Protein AF-A0A061QVC7-F1 (afdb_monomer)

Radius of gyration: 27.24 Å; Cα contacts (8 Å, |Δi|>4): 608; chains: 1; bounding box: 78×68×84 Å

Mean predicted aligned error: 11.84 Å

Sequence (326 aa):
MSQSLSPGDLFHTSFGKRGFIRRSALNLLCLPRRSLQSSCGRKPKPPVILLRCAHISQISQSSSLEVLQIDGGRPLRGELQISGSKNAALALMAASILAQGPVMLTRVPSLADISSMCAVLRSVGASAELSGTDLCVDASQLSSVQPAAIAVRALRAGFLVLGPLLARAGEAEVALPGGCDIGSRPIDLHIEGLRAMGAEVAVLSDRVRASGRLTGTAVELAFPSVGATECLMMTACLADGETTIRNAAREPEVVALAGLLARMGGKISGAGTGTITVRGVAELSGAIYEVPPDRIEAGTFAIAAACVPGSELLLAPVDPDHMRPA

Foldseek 3Di:
DDDDDDDDDDDDDDDDDDDDDDDDDDDDDDDDDDDDDDDDDDDDDDDDDDDDDDDPDDDDDDDPPDDDDDDDQDFAEDEDEFAFAQLLLLLLLLLLLQAQFKAKEARADDDPLNVLSCQQLVQQPWHWDDDPRIIIIHNNDGPDLEGDQVSQQVHVSSCLNQQSSCLRVQKHKYWHHHDDPVDDDDCVLLQVLLVQQVWDWDDDPTIIIIGHAGAADEREGPAADASSLSSNQSNQQAHAFKHKYANHHLAVSQVQSVVSQVQQVWDWDQRNHRMIMTTYDNGGHYGYGYRHGHLVSVVVVVVVNVVHPPHDYHYPDDDVVNNDDD

InterPro domains:
  IPR001986 Enolpyruvate transferase domain [PF00275] (71-324)
  IPR005750 UDP-N-acetylglucosamine 1-carboxyvinyltransferase [PTHR43783] (61-324)
  IPR013792 RNA 3'-terminal phosphate cyclase/enolpyruvate transferase, alpha/beta [SSF55205] (66-325)
  IPR036968 Enolpyruvate transferase domain superfamily [G3DSA:3.65.10.10] (85-290)

Structure (mmCIF, N/CA/C/O backbone):
data_AF-A0A061QVC7-F1
#
_entry.id   AF-A0A061QVC7-F1
#
loop_
_atom_site.group_PDB
_atom_site.id
_atom_site.type_symbol
_atom_site.label_atom_id
_atom_site.label_alt_id
_atom_site.label_comp_id
_atom_site.label_asym_id
_atom_site.label_entity_id
_atom_site.label_seq_id
_atom_site.pdbx_PDB_ins_code
_atom_site.Cartn_x
_atom_site.Cartn_y
_atom_site.Cartn_z
_atom_site.occupancy
_atom_site.B_iso_or_equiv
_atom_site.auth_seq_id
_atom_site.auth_comp_id
_atom_site.auth_asym_id
_atom_site.auth_atom_id
_atom_site.pdbx_PDB_model_num
ATOM 1 N N . MET A 1 1 ? -53.763 33.033 -21.064 1.00 32.69 1 MET A N 1
ATOM 2 C CA . MET A 1 1 ? -53.318 34.388 -21.461 1.00 32.69 1 MET A CA 1
ATOM 3 C C . MET A 1 1 ? -52.576 34.946 -20.261 1.00 32.69 1 MET A C 1
ATOM 5 O O . MET A 1 1 ? -53.166 34.921 -19.198 1.00 32.69 1 MET A O 1
ATOM 9 N N . SER A 1 2 ? -51.321 35.367 -20.247 1.00 28.19 2 SER A N 1
ATOM 10 C CA . SER A 1 2 ? -50.248 35.607 -21.225 1.00 28.19 2 SER A CA 1
ATOM 11 C C . SER A 1 2 ? -49.082 36.086 -20.337 1.00 28.19 2 SER A C 1
ATOM 13 O O . SER A 1 2 ? -49.310 36.887 -19.440 1.00 28.19 2 SER A O 1
ATOM 15 N N . GLN A 1 3 ? -47.949 35.387 -20.336 1.00 26.58 3 GLN A N 1
ATOM 16 C CA . GLN A 1 3 ? -46.658 35.865 -20.858 1.00 26.58 3 GLN A CA 1
ATOM 17 C C . GLN A 1 3 ? -46.079 37.176 -20.281 1.00 26.58 3 GLN A C 1
ATOM 19 O O . GLN A 1 3 ? -46.707 38.226 -20.307 1.00 26.58 3 GLN A O 1
ATOM 24 N N . SER A 1 4 ? -44.791 37.047 -19.930 1.00 26.44 4 SER A N 1
ATOM 25 C CA . SER A 1 4 ? -43.669 37.971 -20.167 1.00 26.44 4 SER A CA 1
ATOM 26 C C . SER A 1 4 ? -43.632 39.329 -19.470 1.00 26.44 4 SER A C 1
ATOM 28 O O . SER A 1 4 ? -44.411 40.220 -19.785 1.00 26.44 4 SER A O 1
ATOM 30 N N . LEU A 1 5 ? -42.565 39.532 -18.691 1.00 26.56 5 LEU A N 1
ATOM 31 C CA . LEU A 1 5 ? -41.946 40.840 -18.487 1.00 26.56 5 LEU A CA 1
ATOM 32 C C . LEU A 1 5 ? -40.413 40.708 -18.576 1.00 26.56 5 LEU A C 1
ATOM 34 O O . LEU A 1 5 ? -39.777 40.056 -17.753 1.00 26.56 5 LEU A O 1
ATOM 38 N N . SER A 1 6 ? -39.845 41.329 -19.606 1.00 26.69 6 SER A N 1
ATOM 39 C CA . SER A 1 6 ? -38.615 42.138 -19.542 1.00 26.69 6 SER A CA 1
ATOM 40 C C . SER A 1 6 ? -39.070 43.605 -19.761 1.00 26.69 6 SER A C 1
ATOM 42 O O . SER A 1 6 ? -40.222 43.758 -20.191 1.00 26.69 6 SER A O 1
ATOM 44 N N . PRO A 1 7 ? -38.302 44.690 -19.487 1.00 34.09 7 PRO A N 1
ATOM 45 C CA . PRO A 1 7 ? -36.865 44.881 -19.752 1.00 34.09 7 PRO A CA 1
ATOM 46 C C . PRO A 1 7 ? -36.113 45.716 -18.672 1.00 34.09 7 PRO A C 1
ATOM 48 O O . PRO A 1 7 ? -36.631 45.923 -17.580 1.00 34.09 7 PRO A O 1
ATOM 51 N N . GLY A 1 8 ? -34.871 46.135 -18.981 1.00 25.61 8 GLY A N 1
ATOM 52 C CA . GLY A 1 8 ? -33.954 46.965 -18.169 1.00 25.61 8 GLY A CA 1
ATOM 53 C C . GLY A 1 8 ? -34.558 48.257 -17.591 1.00 25.61 8 GLY A C 1
ATOM 54 O O . GLY A 1 8 ? -35.662 48.653 -17.938 1.00 25.61 8 GLY A O 1
ATOM 55 N N . ASP A 1 9 ? -33.890 48.978 -16.692 1.00 23.62 9 ASP A N 1
ATOM 56 C CA . ASP A 1 9 ? -32.567 49.557 -16.918 1.00 23.62 9 ASP A CA 1
ATOM 57 C C . ASP A 1 9 ? -32.034 50.253 -15.632 1.00 23.62 9 ASP A C 1
ATOM 59 O O . ASP A 1 9 ? -32.819 50.720 -14.810 1.00 23.62 9 ASP A O 1
ATOM 63 N N . LEU A 1 10 ? -30.703 50.414 -15.558 1.00 24.97 10 LEU A N 1
ATOM 64 C CA . LEU A 1 10 ? -29.959 51.563 -14.991 1.00 24.97 10 LEU A CA 1
ATOM 65 C C . LEU A 1 10 ? -29.519 51.671 -13.491 1.00 24.97 10 LEU A C 1
ATOM 67 O O . LEU A 1 10 ? -30.302 51.776 -12.555 1.00 24.97 10 LEU A O 1
ATOM 71 N N . PHE A 1 11 ? -28.187 51.858 -13.382 1.00 23.78 11 PHE A N 1
ATOM 72 C CA . PHE A 1 11 ? -27.340 52.609 -12.422 1.00 23.78 11 PHE A CA 1
ATOM 73 C C . PHE A 1 11 ? -26.706 51.972 -11.155 1.00 23.78 11 PHE A C 1
ATOM 75 O O . PHE A 1 11 ? -27.303 51.851 -10.096 1.00 23.78 11 PHE A O 1
ATOM 82 N N . HIS A 1 12 ? -25.388 51.727 -11.295 1.00 25.70 12 HIS A N 1
ATOM 83 C CA . HIS A 1 12 ? -24.247 52.104 -10.431 1.00 25.70 12 HIS A CA 1
ATOM 84 C C . HIS A 1 12 ? -24.331 51.977 -8.891 1.00 25.70 12 HIS A C 1
ATOM 86 O O . HIS A 1 12 ? -25.015 52.743 -8.227 1.00 25.70 12 HIS A O 1
ATOM 92 N N . THR A 1 13 ? -23.396 51.212 -8.302 1.00 25.59 13 THR A N 1
ATOM 93 C CA . THR A 1 13 ? -22.305 51.760 -7.454 1.00 25.59 13 THR A CA 1
ATOM 94 C C . THR A 1 13 ? -21.202 50.727 -7.144 1.00 25.59 13 THR A C 1
ATOM 96 O O . THR A 1 13 ? -21.401 49.520 -7.167 1.00 25.59 13 THR A O 1
ATOM 99 N N . SER A 1 14 ? -20.002 51.276 -6.944 1.00 26.72 14 SER A N 1
ATOM 100 C CA . SER A 1 14 ? -18.653 50.714 -6.743 1.00 26.72 14 SER A CA 1
ATOM 101 C C . SER A 1 14 ? -18.482 49.659 -5.633 1.00 26.72 14 SER A C 1
ATOM 103 O O . SER A 1 14 ? -19.049 49.842 -4.568 1.00 26.72 14 SER A O 1
ATOM 105 N N . PHE A 1 15 ? -17.589 48.666 -5.827 1.00 28.11 15 PHE A N 1
ATOM 106 C CA . PHE A 1 15 ? -16.375 48.424 -5.002 1.00 28.11 15 PHE A CA 1
ATOM 107 C C . PHE A 1 15 ? -15.548 47.204 -5.495 1.00 28.11 15 PHE A C 1
ATOM 109 O O . PHE A 1 15 ? -16.088 46.131 -5.735 1.00 28.11 15 PHE A O 1
ATOM 116 N N . GLY A 1 16 ? -14.213 47.349 -5.548 1.00 26.38 16 GLY A N 1
ATOM 117 C CA . GLY A 1 16 ? -13.274 46.265 -5.191 1.00 26.38 16 GLY A CA 1
ATOM 118 C C . GLY A 1 16 ? -12.611 45.429 -6.304 1.00 26.38 16 GLY A C 1
ATOM 119 O O . GLY A 1 16 ? -13.106 44.381 -6.696 1.00 26.38 16 GLY A O 1
ATOM 120 N N . LYS A 1 17 ? -11.416 45.866 -6.728 1.00 29.94 17 LYS A N 1
ATOM 121 C CA . LYS A 1 17 ? -10.340 45.163 -7.471 1.00 29.94 17 LYS A CA 1
ATOM 122 C C . LYS A 1 17 ? -10.457 43.622 -7.607 1.00 29.94 17 LYS A C 1
ATOM 124 O O . LYS A 1 17 ? -10.246 42.894 -6.641 1.00 29.94 17 LYS A O 1
ATOM 129 N N . ARG A 1 18 ? -10.587 43.127 -8.849 1.00 29.56 18 ARG A N 1
ATOM 130 C CA . ARG A 1 18 ? -10.161 41.775 -9.273 1.00 29.56 18 ARG A CA 1
ATOM 131 C C . ARG A 1 18 ? -9.080 41.892 -10.348 1.00 29.56 18 ARG A C 1
ATOM 133 O O . ARG A 1 18 ? -9.303 42.509 -11.386 1.00 29.56 18 ARG A O 1
ATOM 140 N N . GLY A 1 19 ? -7.914 41.300 -10.091 1.00 25.67 19 GLY A N 1
ATOM 141 C CA . GLY A 1 19 ? -6.868 41.104 -11.092 1.00 25.67 19 GLY A CA 1
ATOM 142 C C . GLY A 1 19 ? -7.316 40.069 -12.124 1.00 25.67 19 GLY A C 1
ATOM 143 O O . GLY A 1 19 ? -7.628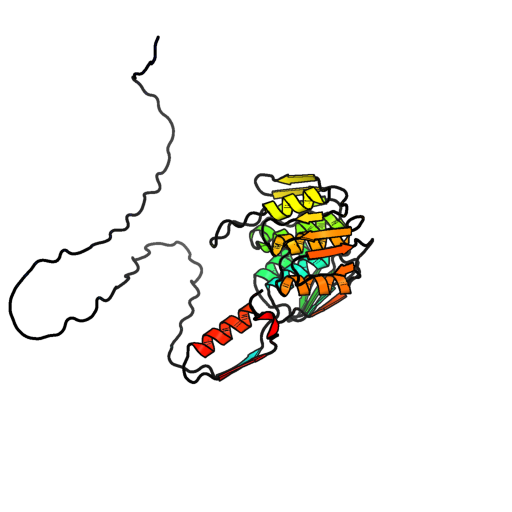 38.934 -11.777 1.00 25.67 19 GLY A O 1
ATOM 144 N N . PHE A 1 20 ? -7.375 40.477 -13.389 1.00 27.30 20 PHE A N 1
ATOM 145 C CA . PHE A 1 20 ? -7.639 39.600 -14.526 1.00 27.30 20 PHE A CA 1
ATOM 146 C C . PHE A 1 20 ? -6.345 38.887 -14.940 1.00 27.30 20 PHE A C 1
ATOM 148 O O . PHE A 1 20 ? -5.399 39.527 -15.400 1.00 27.30 20 PHE A O 1
ATOM 155 N N . ILE A 1 21 ? -6.328 37.558 -14.841 1.00 28.11 21 ILE A N 1
ATOM 156 C CA . ILE A 1 21 ? -5.362 36.712 -15.548 1.00 28.11 21 ILE A CA 1
ATOM 157 C C . ILE A 1 21 ? -5.732 36.774 -17.037 1.00 28.11 21 ILE A C 1
ATOM 159 O O . ILE A 1 21 ? -6.802 36.321 -17.448 1.00 28.11 21 ILE A O 1
ATOM 163 N N . ARG A 1 22 ? -4.875 37.404 -17.848 1.00 26.61 22 ARG A N 1
ATOM 164 C CA . ARG A 1 22 ? -5.033 37.466 -19.307 1.00 26.61 22 ARG A CA 1
ATOM 165 C C . ARG A 1 22 ? -4.855 36.067 -19.901 1.00 26.61 22 ARG A C 1
ATOM 167 O O . ARG A 1 22 ? -3.836 35.425 -19.678 1.00 26.61 22 ARG A O 1
ATOM 174 N N . ARG A 1 23 ? -5.829 35.636 -20.709 1.00 31.03 23 ARG A N 1
ATOM 175 C CA . ARG A 1 23 ? -5.690 34.517 -21.653 1.00 31.03 23 ARG A CA 1
ATOM 176 C C . ARG A 1 23 ? -4.553 34.838 -22.630 1.00 31.03 23 ARG A C 1
ATOM 178 O O . ARG A 1 23 ? -4.690 35.753 -23.441 1.00 31.03 23 ARG A O 1
ATOM 185 N N . SER A 1 24 ? -3.446 34.109 -22.549 1.00 31.36 24 SER A N 1
ATOM 186 C CA . SER A 1 24 ? -2.362 34.164 -23.534 1.00 31.36 24 SER A CA 1
ATOM 187 C C . SER A 1 24 ? -2.813 33.467 -24.814 1.00 31.36 24 SER A C 1
ATOM 189 O O . SER A 1 24 ? -3.187 32.297 -24.799 1.00 31.36 24 SER A O 1
ATOM 191 N N . ALA A 1 25 ? -2.817 34.216 -25.911 1.00 31.36 25 ALA A N 1
ATOM 192 C CA . ALA A 1 25 ? -3.245 33.776 -27.227 1.00 31.36 25 ALA A CA 1
ATOM 193 C C . ALA A 1 25 ? -2.288 32.729 -27.828 1.00 31.36 25 ALA A C 1
ATOM 195 O O . ALA A 1 25 ? -1.086 32.969 -27.944 1.00 31.36 25 ALA A O 1
ATOM 196 N N . LEU A 1 26 ? -2.842 31.598 -28.275 1.00 27.80 26 LEU A N 1
ATOM 197 C CA . LEU A 1 26 ? -2.239 30.765 -29.315 1.00 27.80 26 LEU A CA 1
ATOM 198 C C . LEU A 1 26 ? -2.326 31.550 -30.634 1.00 27.80 26 LEU A C 1
ATOM 200 O O . LEU A 1 26 ? -3.412 31.683 -31.194 1.00 27.80 26 LEU A O 1
ATOM 204 N N . ASN A 1 27 ? -1.209 32.063 -31.145 1.00 27.95 27 ASN A N 1
AT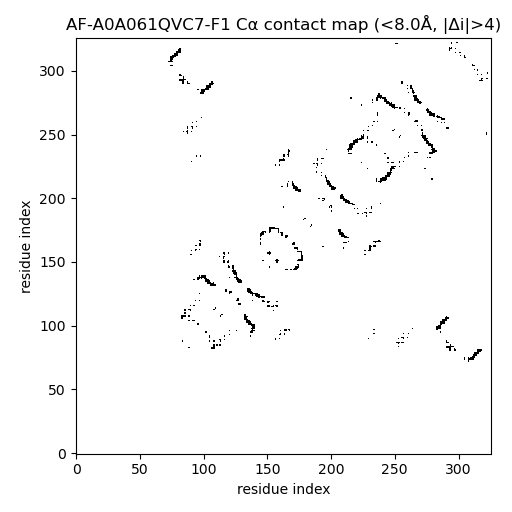OM 205 C CA . ASN A 1 27 ? -1.157 32.576 -32.515 1.00 27.95 27 ASN A CA 1
ATOM 206 C C . ASN A 1 27 ? -0.669 31.462 -33.447 1.00 27.95 27 ASN A C 1
ATOM 208 O O . ASN A 1 27 ? 0.532 31.237 -33.592 1.00 27.95 27 ASN A O 1
ATOM 212 N N . LEU A 1 28 ? -1.615 30.767 -34.084 1.00 27.17 28 LEU A N 1
ATOM 213 C CA . LEU A 1 28 ? -1.352 29.916 -35.244 1.00 27.17 28 LEU A CA 1
ATOM 214 C C . LEU A 1 28 ? -1.256 30.819 -36.484 1.00 27.17 28 LEU A C 1
ATOM 216 O O . LEU A 1 28 ? -2.262 31.338 -36.963 1.00 27.17 28 LEU A O 1
ATOM 220 N N . LEU A 1 29 ? -0.052 31.023 -37.014 1.00 27.70 29 LEU A N 1
ATOM 221 C CA . LEU A 1 29 ? 0.145 31.687 -38.305 1.00 27.70 29 LEU A CA 1
ATOM 222 C C . LEU A 1 29 ? 0.158 30.631 -39.419 1.00 27.70 29 LEU A C 1
ATOM 224 O O . LEU A 1 29 ? 1.194 30.048 -39.731 1.00 27.70 29 LEU A O 1
ATOM 228 N N . CYS A 1 30 ? -1.003 30.388 -40.032 1.00 26.77 30 CYS A N 1
ATOM 229 C CA . CYS A 1 30 ? -1.094 29.737 -41.340 1.00 26.77 30 CYS A CA 1
ATOM 230 C C . CYS A 1 30 ? -0.822 30.776 -42.436 1.00 26.77 30 CYS A C 1
ATOM 232 O O . CYS A 1 30 ? -1.577 31.735 -42.583 1.00 26.77 30 CYS A O 1
ATOM 234 N N . LEU A 1 31 ? 0.234 30.585 -43.230 1.00 28.50 31 LEU A N 1
ATOM 235 C CA . LEU A 1 31 ? 0.474 31.400 -44.425 1.00 28.50 31 LEU A CA 1
ATOM 236 C C . LEU A 1 31 ? -0.385 30.896 -45.603 1.00 28.50 31 LEU A C 1
ATOM 238 O O . LEU A 1 31 ? -0.462 29.683 -45.822 1.00 28.50 31 LEU A O 1
ATOM 242 N N . PRO A 1 32 ? -1.017 31.790 -46.389 1.00 29.62 32 PRO A N 1
ATOM 243 C CA . PRO A 1 32 ? -1.855 31.395 -47.513 1.00 29.62 32 PRO A CA 1
ATOM 244 C C . PRO A 1 32 ? -1.019 30.956 -48.722 1.00 29.62 32 PRO A C 1
ATOM 246 O O . PRO A 1 32 ? -0.019 31.581 -49.079 1.00 29.62 32 PRO A O 1
ATOM 249 N N . ARG A 1 33 ? -1.485 29.908 -49.415 1.00 34.00 33 ARG A N 1
ATOM 250 C CA . ARG A 1 33 ? -1.030 29.566 -50.769 1.00 34.00 33 ARG A CA 1
ATOM 251 C C . ARG A 1 33 ? -1.435 30.690 -51.725 1.00 34.00 33 ARG A C 1
ATOM 253 O O . ARG A 1 33 ? -2.625 30.902 -51.946 1.00 34.00 33 ARG A O 1
ATOM 260 N N . ARG A 1 34 ? -0.463 31.355 -52.352 1.00 31.28 34 ARG A N 1
ATOM 261 C CA . ARG A 1 34 ? -0.679 32.061 -53.621 1.00 31.28 34 ARG A CA 1
ATOM 262 C C . ARG A 1 34 ? 0.209 31.472 -54.709 1.00 31.28 34 ARG A C 1
ATOM 264 O O . ARG A 1 34 ? 1.399 31.244 -54.525 1.00 31.28 34 ARG A O 1
ATOM 271 N N . SER A 1 35 ? -0.459 31.197 -55.818 1.00 36.47 35 SER A N 1
ATOM 272 C CA . SER A 1 35 ? 0.021 30.778 -57.127 1.00 36.47 35 SER A CA 1
ATOM 273 C C . SER A 1 35 ? 1.141 31.663 -57.668 1.00 36.47 35 SER A C 1
ATOM 275 O O . SER A 1 35 ? 0.949 32.873 -57.738 1.00 36.47 35 SER A O 1
ATOM 277 N N . LEU A 1 36 ? 2.225 31.056 -58.154 1.00 31.11 36 LEU A N 1
ATOM 278 C CA . LEU A 1 36 ? 3.118 31.632 -59.163 1.00 31.11 36 LEU A CA 1
ATOM 279 C C . LEU A 1 36 ? 3.703 30.495 -60.016 1.00 31.11 36 LEU A C 1
ATOM 281 O O . LEU A 1 36 ? 4.244 29.518 -59.497 1.00 31.11 36 LEU A O 1
ATOM 285 N N . GLN A 1 37 ? 3.517 30.618 -61.330 1.00 32.66 37 GLN A N 1
ATOM 286 C CA . GLN A 1 37 ? 4.124 29.784 -62.362 1.00 32.66 37 GLN A CA 1
ATOM 287 C C . GLN A 1 37 ? 5.631 30.074 -62.508 1.00 32.66 37 GLN A C 1
ATOM 289 O O . GLN A 1 37 ? 6.096 31.177 -62.241 1.00 32.66 37 GLN A O 1
ATOM 294 N N . SER A 1 38 ? 6.327 29.051 -63.018 1.00 34.34 38 SER A N 1
ATOM 295 C CA . SER A 1 38 ? 7.629 29.032 -63.708 1.00 34.34 38 SER A CA 1
ATOM 296 C C . SER A 1 38 ? 8.886 29.539 -62.983 1.00 34.34 38 SER A C 1
ATOM 298 O O . SER A 1 38 ? 9.171 30.730 -62.936 1.00 34.34 38 SER A O 1
ATOM 300 N N . SER A 1 39 ? 9.766 28.609 -62.604 1.00 35.31 39 SER A N 1
ATOM 301 C CA . SER A 1 39 ? 10.980 28.245 -63.369 1.00 35.31 39 SER A CA 1
ATOM 302 C C . SER A 1 39 ? 12.076 27.678 -62.448 1.00 35.31 39 SER A C 1
ATOM 304 O O . SER A 1 39 ? 12.258 28.114 -61.319 1.00 35.31 39 SER A O 1
ATOM 306 N N . CYS A 1 40 ? 12.804 26.690 -62.974 1.00 36.50 40 CYS A N 1
ATOM 307 C CA . CYS A 1 40 ? 14.070 26.134 -62.484 1.00 36.50 40 CYS A CA 1
ATOM 308 C C . CYS A 1 40 ? 14.110 25.361 -61.140 1.00 36.50 40 CYS A C 1
ATOM 310 O O . CYS A 1 40 ? 14.169 25.904 -60.042 1.00 36.50 40 CYS A O 1
ATOM 312 N N . GLY A 1 41 ? 14.178 24.033 -61.304 1.00 46.91 41 GLY A N 1
ATOM 313 C CA . GLY A 1 41 ? 14.660 22.971 -60.412 1.00 46.91 41 GLY A CA 1
ATOM 314 C C . GLY A 1 41 ? 15.191 23.308 -59.015 1.00 46.91 41 GLY A C 1
ATOM 315 O O . GLY A 1 41 ? 16.328 23.742 -58.863 1.00 46.91 41 GLY A O 1
ATOM 316 N N . ARG A 1 42 ? 14.427 22.892 -57.996 1.00 42.81 42 ARG A N 1
ATOM 317 C CA . ARG A 1 42 ? 14.888 22.244 -56.747 1.00 42.81 42 ARG A CA 1
ATOM 318 C C . ARG A 1 42 ? 13.665 21.667 -56.014 1.00 42.81 42 ARG A C 1
ATOM 320 O O . ARG A 1 42 ? 12.655 22.347 -55.874 1.00 42.81 42 ARG A O 1
ATOM 327 N N . LYS A 1 43 ? 13.731 20.399 -55.580 1.00 38.69 43 LYS A N 1
ATOM 328 C CA . LYS A 1 43 ? 12.645 19.724 -54.835 1.00 38.69 43 LYS A CA 1
ATOM 329 C C . LYS A 1 43 ? 12.364 20.454 -53.502 1.00 38.69 43 LYS A C 1
ATOM 331 O O . LYS A 1 43 ? 13.330 20.846 -52.842 1.00 38.69 43 LYS A O 1
ATOM 336 N N . PRO A 1 44 ? 11.098 20.609 -53.067 1.00 36.81 44 PRO A N 1
ATOM 337 C CA . PRO A 1 44 ? 10.785 21.233 -51.783 1.00 36.81 44 PRO A CA 1
ATOM 338 C C . PRO A 1 44 ? 11.180 20.305 -50.620 1.00 36.81 44 PRO A C 1
ATOM 340 O O . PRO A 1 44 ? 10.867 19.116 -50.635 1.00 36.81 44 PRO A O 1
ATOM 343 N N . LYS A 1 45 ? 11.882 20.843 -49.613 1.00 40.47 45 LYS A N 1
ATOM 344 C CA . LYS A 1 45 ? 12.154 20.151 -48.339 1.00 40.47 45 LYS A CA 1
ATOM 345 C C . LYS A 1 45 ? 10.865 20.086 -47.493 1.00 40.47 45 LYS A C 1
ATOM 347 O O . LYS A 1 45 ? 10.058 21.012 -47.592 1.00 40.47 45 LYS A O 1
ATOM 352 N N . PRO A 1 46 ? 10.659 19.035 -46.673 1.00 31.42 46 PRO A N 1
ATOM 353 C CA . PRO A 1 46 ? 9.479 18.930 -45.814 1.00 31.42 46 PRO A CA 1
ATOM 354 C C . PRO A 1 46 ? 9.440 20.076 -44.785 1.00 31.42 46 PRO A C 1
ATOM 356 O O . PRO A 1 46 ? 10.497 20.614 -44.437 1.00 31.42 46 PRO A O 1
ATOM 359 N N . PRO A 1 47 ? 8.248 20.476 -44.303 1.00 33.25 47 PRO A N 1
ATOM 360 C CA . PRO A 1 47 ? 8.126 21.558 -43.336 1.00 33.25 47 PRO A CA 1
ATOM 361 C C . PRO A 1 47 ? 8.807 21.171 -42.018 1.00 33.25 47 PRO A C 1
ATOM 363 O O . PRO A 1 47 ? 8.509 20.133 -41.433 1.00 33.25 47 PRO A O 1
ATOM 366 N N . VAL A 1 48 ? 9.720 22.023 -41.556 1.00 31.03 48 VAL A N 1
ATOM 367 C CA . VAL A 1 48 ? 10.358 21.921 -40.239 1.00 31.03 48 VAL A CA 1
ATOM 368 C C . VAL A 1 48 ? 9.605 22.846 -39.290 1.00 31.03 48 VAL A C 1
ATOM 370 O O . VAL A 1 48 ? 9.493 24.043 -39.555 1.00 31.03 48 VAL A O 1
ATOM 373 N N . ILE A 1 49 ? 9.093 22.300 -38.188 1.00 32.09 49 ILE A N 1
ATOM 374 C CA . ILE A 1 49 ? 8.524 23.093 -37.096 1.00 32.09 49 ILE A CA 1
ATOM 375 C C . ILE A 1 49 ? 9.673 23.463 -36.158 1.00 32.09 49 ILE A C 1
ATOM 377 O O . ILE A 1 49 ? 10.254 22.599 -35.507 1.00 32.09 49 ILE A O 1
ATOM 381 N N . LEU A 1 50 ? 10.011 24.751 -36.104 1.00 25.45 50 LEU A N 1
ATOM 382 C CA . LEU A 1 50 ? 10.977 25.289 -35.152 1.00 25.45 50 LEU A CA 1
ATOM 383 C C . LEU A 1 50 ? 10.218 25.831 -33.933 1.00 25.45 50 LEU A C 1
ATOM 385 O O . LEU A 1 50 ? 9.618 26.904 -33.997 1.00 25.45 50 LEU A O 1
ATOM 389 N N . LEU A 1 51 ? 10.242 25.100 -32.820 1.00 26.17 51 LEU A N 1
ATOM 390 C CA . LEU A 1 51 ? 9.735 25.591 -31.538 1.00 26.17 51 LEU A CA 1
ATOM 391 C C . LEU A 1 51 ? 10.822 26.453 -30.881 1.00 26.17 51 LEU A C 1
ATOM 393 O O . LEU A 1 51 ? 11.807 25.934 -30.362 1.00 26.17 51 LEU A O 1
ATOM 397 N N . ARG A 1 52 ? 10.670 27.783 -30.926 1.00 27.62 52 ARG A N 1
ATOM 398 C CA . ARG A 1 52 ? 11.506 28.707 -30.143 1.00 27.62 52 ARG A CA 1
ATOM 399 C C . ARG A 1 52 ? 10.864 28.934 -28.780 1.00 27.62 52 ARG A C 1
ATOM 401 O O . ARG A 1 52 ? 9.792 29.527 -28.696 1.00 27.62 52 ARG A O 1
ATOM 408 N N . CYS A 1 53 ? 11.543 28.489 -27.727 1.00 29.58 53 CYS A N 1
ATOM 409 C CA . CYS A 1 53 ? 11.197 28.838 -26.355 1.00 29.58 53 CYS A CA 1
ATOM 410 C C . CYS A 1 53 ? 11.404 30.350 -26.167 1.00 29.58 53 CYS A C 1
ATOM 412 O O . CYS A 1 53 ? 12.481 30.874 -26.461 1.00 29.58 53 CYS A O 1
ATOM 414 N N . ALA A 1 54 ? 10.356 31.065 -25.758 1.00 37.25 54 ALA A N 1
ATOM 415 C CA . ALA A 1 54 ? 10.444 32.490 -25.474 1.00 37.25 54 ALA A CA 1
ATOM 416 C C . ALA A 1 54 ? 11.286 32.713 -24.208 1.00 37.25 54 ALA A C 1
ATOM 418 O O . ALA A 1 54 ? 11.150 31.981 -23.231 1.00 37.25 54 ALA A O 1
ATOM 419 N N . HIS A 1 55 ? 12.149 33.730 -24.248 1.00 35.56 55 HIS A N 1
ATOM 420 C CA . HIS A 1 55 ? 12.955 34.192 -23.121 1.00 35.56 55 HIS A CA 1
ATOM 421 C C . HIS A 1 55 ? 12.126 34.288 -21.830 1.00 35.56 55 HIS A C 1
ATOM 423 O O . HIS A 1 55 ? 11.195 35.088 -21.741 1.00 35.56 55 HIS A O 1
ATOM 429 N N . ILE A 1 56 ? 12.506 33.502 -20.821 1.00 39.62 56 ILE A N 1
ATOM 430 C CA . ILE A 1 56 ? 12.052 33.680 -19.442 1.00 39.62 56 ILE A CA 1
ATOM 431 C C . ILE A 1 56 ? 12.889 34.814 -18.850 1.00 39.62 56 ILE A C 1
ATOM 433 O O . ILE A 1 56 ? 14.019 34.617 -18.408 1.00 39.62 56 ILE A O 1
ATOM 437 N N . SER A 1 57 ? 12.347 36.027 -18.889 1.00 39.19 57 SER A N 1
ATOM 438 C CA . SER A 1 57 ? 12.893 37.157 -18.145 1.00 39.19 57 SER A CA 1
ATOM 439 C C . SER A 1 57 ? 12.325 37.121 -16.727 1.00 39.19 57 SER A C 1
ATOM 441 O O . SER A 1 57 ? 11.134 37.341 -16.542 1.00 39.19 57 SER A O 1
ATOM 443 N N . GLN A 1 58 ? 13.212 36.885 -15.757 1.00 44.34 58 GLN A N 1
ATOM 444 C CA . GLN A 1 58 ? 13.021 37.022 -14.305 1.00 44.34 58 GLN A CA 1
ATOM 445 C C . GLN A 1 58 ? 12.160 35.949 -13.616 1.00 44.34 58 GLN A C 1
ATOM 447 O O . GLN A 1 58 ? 10.999 36.166 -13.280 1.00 44.34 58 GLN A O 1
ATOM 452 N N . ILE A 1 59 ? 12.801 34.822 -13.286 1.00 40.06 59 ILE A N 1
ATOM 453 C CA . ILE A 1 59 ? 12.444 34.031 -12.102 1.00 40.06 59 ILE A CA 1
ATOM 454 C C . ILE A 1 59 ? 13.460 34.376 -11.012 1.00 40.06 59 ILE A C 1
ATOM 456 O O . ILE A 1 59 ? 14.654 34.107 -11.132 1.00 40.06 59 ILE A O 1
ATOM 460 N N . SER A 1 60 ? 12.973 35.033 -9.967 1.00 44.56 60 SER A N 1
ATOM 461 C CA . SER A 1 60 ? 13.656 35.253 -8.697 1.00 44.56 60 SER A CA 1
ATOM 462 C C . SER A 1 60 ? 13.970 33.902 -8.043 1.00 44.56 60 SER A C 1
ATOM 464 O O . SER A 1 60 ? 13.068 33.089 -7.876 1.00 44.56 60 SER A O 1
ATOM 466 N N . GLN A 1 61 ? 15.246 33.692 -7.696 1.00 51.22 61 GLN A N 1
ATOM 467 C CA . GLN A 1 61 ? 15.806 32.532 -6.977 1.00 51.22 61 GLN A CA 1
ATOM 468 C C . GLN A 1 61 ? 15.215 31.170 -7.385 1.00 51.22 61 GLN A C 1
ATOM 470 O O . GLN A 1 61 ? 14.477 30.540 -6.633 1.00 51.22 61 GLN A O 1
ATOM 475 N N . SER A 1 62 ? 15.565 30.693 -8.583 1.00 44.09 62 SER A N 1
ATOM 476 C CA . SER A 1 62 ? 15.249 29.326 -8.996 1.00 44.09 62 SER A CA 1
ATOM 477 C C . SER A 1 62 ? 16.239 28.335 -8.385 1.00 44.09 62 SER A C 1
ATOM 479 O O . SER A 1 62 ? 17.450 28.470 -8.584 1.00 44.09 62 SER A O 1
ATOM 481 N N . SER A 1 63 ? 15.715 27.298 -7.729 1.00 55.12 63 SER A N 1
ATOM 482 C CA . SER A 1 63 ? 16.375 25.994 -7.627 1.00 55.12 63 SER A CA 1
ATOM 483 C C . SER A 1 63 ? 17.058 25.665 -8.956 1.00 55.12 63 SER A C 1
ATOM 485 O O . SER A 1 63 ? 16.446 25.856 -10.011 1.00 55.12 63 SER A O 1
ATOM 487 N N . SER A 1 64 ? 18.308 25.208 -8.926 1.00 59.91 64 SER A N 1
ATOM 488 C CA . SER A 1 64 ? 18.991 24.689 -10.111 1.00 59.91 64 SER A CA 1
ATOM 489 C C . SER A 1 64 ? 18.061 23.708 -10.823 1.00 59.91 64 SER A C 1
ATOM 491 O O . SER A 1 64 ? 17.711 22.679 -10.252 1.00 59.91 64 SER A O 1
ATOM 493 N N . LEU A 1 65 ? 17.596 24.054 -12.026 1.00 69.06 65 LEU A N 1
ATOM 494 C CA . LEU A 1 65 ? 16.835 23.121 -12.846 1.00 69.06 65 LEU A CA 1
ATOM 495 C C . LEU A 1 65 ? 17.784 21.977 -13.194 1.00 69.06 65 LEU A C 1
ATOM 497 O O . LEU A 1 65 ? 18.696 22.148 -14.001 1.00 69.06 65 LEU A O 1
ATOM 501 N N . GLU A 1 66 ? 17.600 20.842 -12.531 1.00 83.88 66 GLU A N 1
ATOM 502 C CA . GLU A 1 66 ? 18.300 19.616 -12.877 1.00 83.88 66 GLU A CA 1
ATOM 503 C C . GLU A 1 66 ? 17.810 19.166 -14.252 1.00 83.88 66 GLU A C 1
ATOM 505 O O . GLU A 1 66 ? 16.609 19.047 -14.503 1.00 83.88 66 GLU A O 1
ATOM 510 N N . VAL A 1 67 ? 18.750 18.967 -15.171 1.00 91.75 67 VAL A N 1
ATOM 511 C CA . VAL A 1 67 ? 18.466 18.529 -16.536 1.00 91.75 67 VAL A CA 1
ATOM 512 C C . VAL A 1 67 ? 19.228 17.245 -16.822 1.00 91.75 67 VAL A C 1
ATOM 514 O O . VAL A 1 67 ? 20.398 17.113 -16.469 1.00 91.75 67 VAL A O 1
ATOM 517 N N . LEU A 1 68 ? 18.567 16.305 -17.496 1.00 92.81 68 LEU A N 1
ATOM 518 C CA . LEU A 1 68 ? 19.212 15.115 -18.043 1.00 92.81 68 LEU A CA 1
ATOM 519 C C . LEU A 1 68 ? 19.594 15.397 -19.499 1.00 92.81 68 LEU A C 1
ATOM 521 O O . LEU A 1 68 ? 18.724 15.505 -20.363 1.00 92.81 68 LEU A O 1
ATOM 525 N N . GLN A 1 69 ? 20.893 15.530 -19.775 1.00 93.94 69 GLN A N 1
ATOM 526 C CA . GLN A 1 69 ? 21.419 15.604 -21.139 1.00 93.94 69 GLN A CA 1
ATOM 527 C C . GLN A 1 69 ? 21.716 14.187 -21.645 1.00 93.94 69 GLN A C 1
ATOM 529 O O . GLN A 1 69 ? 22.483 13.457 -21.023 1.00 93.94 69 GLN A O 1
ATOM 534 N N . ILE A 1 70 ? 21.108 13.799 -22.771 1.00 92.81 70 ILE A N 1
ATOM 535 C CA . ILE A 1 70 ? 21.224 12.450 -23.341 1.00 92.81 70 ILE A CA 1
ATOM 536 C C . ILE A 1 70 ? 21.802 12.538 -24.755 1.00 92.81 70 ILE A C 1
ATOM 538 O O . ILE A 1 70 ? 21.167 13.091 -25.654 1.00 92.81 70 ILE A O 1
ATOM 542 N N . ASP A 1 71 ? 22.971 11.932 -24.960 1.00 93.25 71 ASP A N 1
ATOM 543 C CA . ASP A 1 71 ? 23.573 11.755 -26.283 1.00 93.25 71 ASP A CA 1
ATOM 544 C C . ASP A 1 71 ? 23.177 10.386 -26.861 1.00 93.25 71 ASP A C 1
ATOM 546 O O . ASP A 1 71 ? 23.590 9.333 -26.369 1.00 93.25 71 ASP A O 1
ATOM 550 N N . GLY A 1 72 ? 22.338 10.399 -27.900 1.00 91.56 72 GLY A N 1
ATOM 551 C CA . GLY A 1 72 ? 21.780 9.188 -28.508 1.00 91.56 72 GLY A CA 1
ATOM 552 C C . GLY A 1 72 ? 22.750 8.392 -29.394 1.00 91.56 72 GLY A C 1
ATOM 553 O O . GLY A 1 72 ? 23.890 8.780 -29.638 1.00 91.56 72 GLY A O 1
ATOM 554 N N . GLY A 1 73 ? 22.257 7.268 -29.926 1.00 87.62 73 GLY A N 1
ATOM 555 C CA . GLY A 1 73 ? 22.970 6.443 -30.915 1.00 87.62 73 GLY A CA 1
ATOM 556 C C . GLY A 1 73 ? 23.879 5.354 -30.335 1.00 87.62 73 GLY A C 1
ATOM 557 O O . GLY A 1 73 ? 24.600 4.706 -31.090 1.00 87.62 73 GLY A O 1
ATOM 558 N N . ARG A 1 74 ? 23.851 5.134 -29.016 1.00 92.94 74 ARG A N 1
ATOM 559 C CA . ARG A 1 74 ? 24.645 4.100 -28.337 1.00 92.94 74 ARG A CA 1
ATOM 560 C C . ARG A 1 74 ? 23.768 2.905 -27.947 1.00 92.94 74 ARG A C 1
ATOM 562 O O . ARG A 1 74 ? 22.816 3.121 -27.201 1.00 92.94 74 ARG A O 1
ATOM 569 N N . PRO A 1 75 ? 24.085 1.675 -28.394 1.00 94.75 75 PRO A N 1
ATOM 570 C CA . PRO A 1 75 ? 23.414 0.469 -27.917 1.00 94.75 75 PRO A CA 1
ATOM 571 C C . PRO A 1 75 ? 23.536 0.308 -26.402 1.00 94.75 75 PRO A C 1
ATOM 573 O O . PRO A 1 75 ? 24.608 0.540 -25.838 1.00 94.75 75 PRO A O 1
ATOM 576 N N . LEU A 1 76 ? 22.456 -0.124 -25.755 1.00 95.44 76 LEU A N 1
ATOM 577 C CA . LEU A 1 76 ? 22.443 -0.430 -24.327 1.00 95.44 76 LEU A CA 1
ATOM 578 C C . LEU A 1 76 ? 22.937 -1.865 -24.128 1.00 95.44 76 LEU A C 1
ATOM 580 O O . LEU A 1 76 ? 22.394 -2.782 -24.739 1.00 95.44 76 LEU A O 1
ATOM 584 N N . ARG A 1 77 ? 23.975 -2.070 -23.313 1.00 96.00 77 ARG A N 1
ATOM 585 C CA . ARG A 1 77 ? 24.555 -3.395 -23.044 1.00 96.00 77 ARG A CA 1
ATOM 586 C C . ARG A 1 77 ? 24.862 -3.567 -21.567 1.00 96.00 77 ARG A C 1
ATOM 588 O O . ARG A 1 77 ? 25.420 -2.655 -20.963 1.00 96.00 77 ARG A O 1
ATOM 595 N N . GLY A 1 78 ? 24.556 -4.741 -21.026 1.00 94.62 78 GLY A N 1
ATOM 596 C CA . GLY A 1 78 ? 24.905 -5.112 -19.657 1.00 94.62 78 GLY A CA 1
ATOM 597 C C . GLY A 1 78 ? 23.738 -5.696 -18.874 1.00 94.62 78 GLY A C 1
ATOM 598 O O . GLY A 1 78 ? 22.715 -6.076 -19.439 1.00 94.62 78 GLY A O 1
ATOM 599 N N . GLU A 1 79 ? 23.919 -5.763 -17.562 1.00 94.81 79 GLU A N 1
ATOM 600 C CA . GLU A 1 79 ? 22.930 -6.261 -16.615 1.00 94.81 79 GLU A CA 1
ATOM 601 C C . GLU A 1 79 ? 22.434 -5.117 -15.731 1.00 94.81 79 GLU A C 1
ATOM 603 O O . GLU A 1 79 ? 23.229 -4.306 -15.249 1.00 94.81 79 GLU A O 1
ATOM 608 N N . LEU A 1 80 ? 21.121 -5.052 -15.528 1.00 94.00 80 LEU A N 1
ATOM 609 C CA . LEU A 1 80 ? 20.481 -4.083 -14.656 1.00 94.00 80 LEU A CA 1
ATOM 610 C C . LEU A 1 80 ? 19.717 -4.802 -13.548 1.00 94.00 80 LEU A C 1
ATOM 612 O O . LEU A 1 80 ? 18.847 -5.636 -13.814 1.00 94.00 80 LEU A O 1
ATOM 616 N N . GLN A 1 81 ? 20.031 -4.414 -12.312 1.00 95.62 81 GLN A N 1
ATOM 617 C CA . GLN A 1 81 ? 19.316 -4.868 -11.131 1.00 95.62 81 GLN A CA 1
ATOM 618 C C . GLN A 1 81 ? 18.022 -4.069 -10.963 1.00 95.62 81 GLN A C 1
ATOM 620 O O . GLN A 1 81 ? 18.068 -2.857 -10.767 1.00 95.62 81 GLN A O 1
ATOM 625 N N . ILE A 1 82 ? 16.882 -4.751 -11.050 1.00 96.75 82 ILE A N 1
ATOM 626 C CA . ILE A 1 82 ? 15.560 -4.146 -10.875 1.00 96.75 82 ILE A CA 1
ATOM 627 C C . ILE A 1 82 ? 15.271 -3.967 -9.383 1.00 96.75 82 ILE A C 1
ATOM 629 O O . ILE A 1 82 ? 15.397 -4.895 -8.572 1.00 96.75 82 ILE A O 1
ATOM 633 N N . SER A 1 83 ? 14.876 -2.753 -9.027 1.00 97.12 83 SER A N 1
ATOM 634 C CA . SER A 1 83 ? 14.526 -2.330 -7.678 1.00 97.12 83 SER A CA 1
ATOM 635 C C . SER A 1 83 ? 13.216 -2.976 -7.217 1.00 97.12 83 SER A C 1
ATOM 637 O O . SER A 1 83 ? 12.461 -3.552 -8.002 1.00 97.12 83 SER A O 1
ATOM 639 N N . GLY A 1 84 ? 12.920 -2.903 -5.917 1.00 97.81 84 GLY A N 1
ATOM 640 C CA . GLY A 1 84 ? 11.591 -3.269 -5.428 1.00 97.81 84 GLY A CA 1
ATOM 641 C C . GLY A 1 84 ? 10.522 -2.284 -5.907 1.00 97.81 84 GLY A C 1
ATOM 642 O O . GLY A 1 84 ? 10.784 -1.091 -6.060 1.00 97.81 84 GLY A O 1
ATOM 643 N N . SER A 1 85 ? 9.305 -2.784 -6.112 1.00 98.19 85 SER A N 1
ATOM 644 C 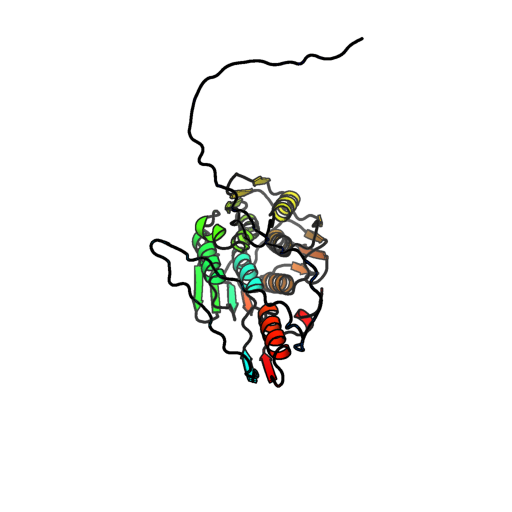CA . SER A 1 85 ? 8.148 -2.008 -6.553 1.00 98.19 85 SER A CA 1
ATOM 645 C C . SER A 1 85 ? 7.823 -0.901 -5.564 1.00 98.19 85 SER A C 1
ATOM 647 O O . SER A 1 85 ? 7.433 -1.155 -4.421 1.00 98.19 85 SER A O 1
ATOM 649 N N . LYS A 1 86 ? 7.913 0.349 -6.028 1.00 97.62 86 LYS A N 1
ATOM 650 C CA . LYS A 1 86 ? 7.533 1.518 -5.226 1.00 97.62 86 LYS A CA 1
ATOM 651 C C . LYS A 1 86 ? 6.072 1.434 -4.784 1.00 97.62 86 LYS A C 1
ATOM 653 O O . LYS A 1 86 ? 5.749 1.727 -3.638 1.00 97.62 86 LYS A O 1
ATOM 658 N N . ASN A 1 87 ? 5.182 1.054 -5.699 1.00 97.06 87 ASN A N 1
ATOM 659 C CA . ASN A 1 87 ? 3.747 1.018 -5.432 1.00 97.06 87 ASN A CA 1
ATOM 660 C C . ASN A 1 87 ? 3.399 -0.082 -4.416 1.00 97.06 87 ASN A C 1
ATOM 662 O O . ASN A 1 87 ? 2.644 0.192 -3.486 1.00 97.06 87 ASN A O 1
ATOM 666 N N . ALA A 1 88 ? 4.021 -1.266 -4.521 1.00 98.38 88 ALA A N 1
ATOM 667 C CA . ALA A 1 88 ? 3.884 -2.301 -3.498 1.00 98.38 88 ALA A CA 1
ATOM 668 C C . ALA A 1 88 ? 4.441 -1.816 -2.153 1.00 98.38 88 ALA A C 1
ATOM 670 O O . ALA A 1 88 ? 3.742 -1.877 -1.148 1.00 98.38 88 ALA A O 1
ATOM 671 N N . ALA A 1 89 ? 5.665 -1.273 -2.129 1.00 98.69 89 ALA A N 1
ATOM 672 C CA . ALA A 1 89 ? 6.299 -0.796 -0.901 1.00 98.69 89 ALA A CA 1
ATOM 673 C C . ALA A 1 89 ? 5.418 0.207 -0.140 1.00 98.69 89 ALA A C 1
ATOM 675 O O . ALA A 1 89 ? 5.248 0.068 1.065 1.00 98.69 89 ALA A O 1
ATOM 676 N N . LEU A 1 90 ? 4.794 1.169 -0.827 1.00 98.56 90 LEU A N 1
ATOM 677 C CA . LEU A 1 90 ? 3.915 2.159 -0.195 1.00 98.56 90 LEU A CA 1
ATOM 678 C C . LEU A 1 90 ? 2.679 1.532 0.472 1.00 98.56 90 LEU A C 1
ATOM 680 O O . LEU A 1 90 ? 2.321 1.934 1.581 1.00 98.56 90 LEU A O 1
ATOM 684 N N . ALA A 1 91 ? 2.045 0.548 -0.169 1.00 98.69 91 ALA A N 1
ATOM 685 C CA . ALA A 1 91 ? 0.908 -0.170 0.405 1.00 98.69 91 ALA A CA 1
ATOM 686 C C . ALA A 1 91 ? 1.335 -1.059 1.587 1.00 98.69 91 ALA A C 1
ATOM 688 O O . ALA A 1 91 ? 0.690 -1.054 2.635 1.00 98.69 91 ALA A O 1
ATOM 689 N N . LEU A 1 92 ? 2.466 -1.761 1.452 1.00 98.88 92 LEU A N 1
ATOM 690 C CA . LEU A 1 92 ? 3.055 -2.597 2.503 1.00 98.88 92 LEU A CA 1
ATOM 691 C C . LEU A 1 92 ? 3.437 -1.766 3.740 1.00 98.88 92 LEU A C 1
ATOM 693 O O . LEU A 1 92 ? 3.147 -2.162 4.864 1.00 98.88 92 LEU A O 1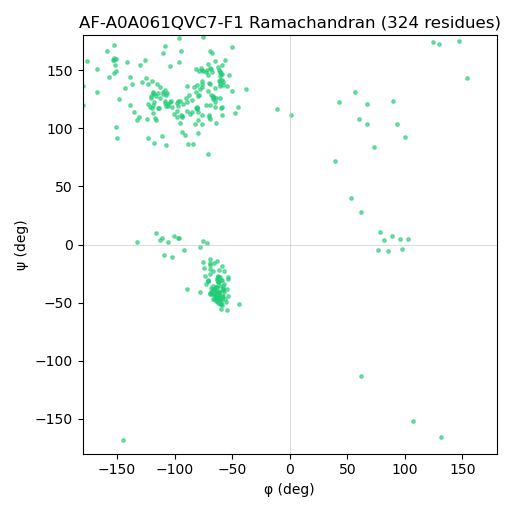
ATOM 697 N N . MET A 1 93 ? 4.015 -0.577 3.539 1.00 98.81 93 MET A N 1
ATOM 698 C CA . MET A 1 93 ? 4.337 0.377 4.606 1.00 98.81 93 MET A CA 1
ATOM 699 C C . MET A 1 93 ? 3.089 0.845 5.365 1.00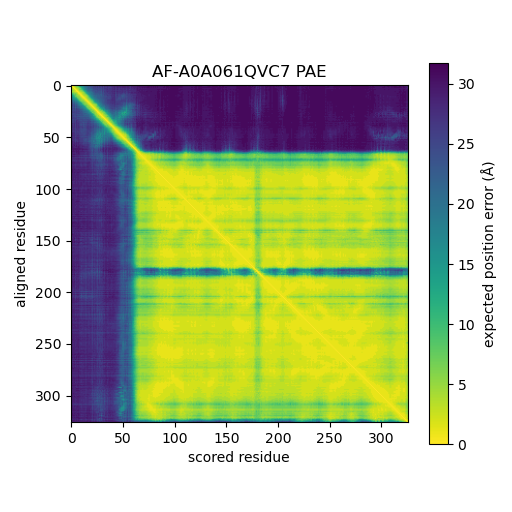 98.81 93 MET A C 1
ATOM 701 O O . MET A 1 93 ? 3.122 0.945 6.589 1.00 98.81 93 MET A O 1
ATOM 705 N N . ALA A 1 94 ? 1.987 1.127 4.661 1.00 98.75 94 ALA A N 1
ATOM 706 C CA . ALA A 1 94 ? 0.723 1.487 5.303 1.00 98.75 94 ALA A CA 1
ATOM 707 C C . ALA A 1 94 ? 0.131 0.305 6.094 1.00 98.75 94 ALA A C 1
ATOM 709 O O . ALA A 1 94 ? -0.373 0.500 7.200 1.00 98.75 94 ALA A O 1
ATOM 710 N N . ALA A 1 95 ? 0.244 -0.920 5.570 1.00 98.81 95 ALA A N 1
ATOM 711 C CA . ALA A 1 95 ? -0.235 -2.136 6.226 1.00 98.81 95 ALA A CA 1
ATOM 712 C C . ALA A 1 95 ? 0.475 -2.427 7.554 1.00 98.81 95 ALA A C 1
ATOM 714 O O . ALA A 1 95 ? -0.150 -2.975 8.462 1.00 98.81 95 ALA A O 1
ATOM 715 N N . SER A 1 96 ? 1.733 -2.000 7.714 1.00 98.75 96 SER A N 1
ATOM 716 C CA . SER A 1 96 ? 2.476 -2.126 8.975 1.00 98.75 96 SER A CA 1
ATOM 717 C C . SER A 1 96 ? 1.777 -1.460 10.165 1.00 98.75 96 SER A C 1
ATOM 719 O O . SER A 1 96 ? 1.992 -1.875 11.300 1.00 98.75 96 SER A O 1
ATOM 721 N N . ILE A 1 97 ? 0.887 -0.484 9.932 1.00 98.75 97 ILE A N 1
ATOM 722 C CA . ILE A 1 97 ? 0.040 0.109 10.982 1.00 98.75 97 ILE A CA 1
ATOM 723 C C . ILE A 1 97 ? -0.840 -0.952 11.657 1.00 98.75 97 ILE A C 1
ATOM 725 O O . ILE A 1 97 ? -1.133 -0.830 12.839 1.00 98.75 97 ILE A O 1
ATOM 729 N N . LEU A 1 98 ? -1.250 -2.010 10.955 1.00 98.62 98 LEU A N 1
ATOM 730 C CA . LEU A 1 98 ? -2.117 -3.054 11.509 1.00 98.62 98 LEU A CA 1
ATOM 731 C C . LEU A 1 98 ? -1.392 -4.004 12.479 1.00 98.62 98 LEU A C 1
ATOM 733 O O . LEU A 1 98 ? -2.053 -4.667 13.272 1.00 98.62 98 LEU A O 1
ATOM 737 N N . ALA A 1 99 ? -0.060 -4.087 12.419 1.00 98.19 99 ALA A N 1
ATOM 738 C CA . ALA A 1 99 ? 0.727 -5.091 13.136 1.00 98.19 99 ALA A CA 1
ATOM 739 C C . ALA A 1 99 ? 0.876 -4.781 14.633 1.00 98.19 99 ALA A C 1
ATOM 741 O O . ALA A 1 99 ? 1.227 -3.661 14.990 1.00 98.19 99 ALA A O 1
ATOM 742 N N . GLN A 1 100 ? 0.714 -5.769 15.509 1.00 96.25 100 GLN A N 1
ATOM 743 C CA . GLN A 1 100 ? 1.228 -5.759 16.879 1.00 96.25 100 GLN A CA 1
ATOM 744 C C . GLN A 1 100 ? 2.651 -6.337 16.877 1.00 96.25 100 GLN A C 1
ATOM 746 O O . GLN A 1 100 ? 2.858 -7.542 17.023 1.00 96.25 100 GLN A O 1
ATOM 751 N N . GLY A 1 101 ? 3.633 -5.474 16.633 1.00 97.50 101 GLY A N 1
ATOM 752 C CA . GLY A 1 101 ? 5.048 -5.820 16.516 1.00 97.50 101 GLY A CA 1
ATOM 753 C C . GLY A 1 101 ? 5.695 -5.257 15.245 1.00 97.50 101 GLY A C 1
ATOM 754 O O . GLY A 1 101 ? 5.002 -4.724 14.375 1.00 97.50 101 GLY A O 1
ATOM 755 N N . PRO A 1 102 ? 7.028 -5.382 15.118 1.00 98.38 102 PRO A N 1
ATOM 756 C CA . PRO A 1 102 ? 7.766 -4.830 13.991 1.00 98.38 102 PRO A CA 1
ATOM 757 C C . PRO A 1 102 ? 7.470 -5.577 12.686 1.00 98.38 102 PRO A C 1
ATOM 759 O O . PRO A 1 102 ? 7.433 -6.810 12.640 1.00 98.38 102 PRO A O 1
ATOM 762 N N . VAL A 1 103 ? 7.325 -4.819 11.602 1.00 98.88 103 VAL A N 1
ATOM 763 C CA . VAL A 1 103 ? 7.277 -5.317 10.227 1.00 98.88 103 VAL A CA 1
ATOM 764 C C . VAL A 1 103 ? 8.569 -4.927 9.520 1.00 98.88 103 VAL A C 1
ATOM 766 O O . VAL A 1 103 ? 8.910 -3.747 9.441 1.00 98.88 103 VAL A O 1
ATOM 769 N N . MET A 1 104 ? 9.277 -5.921 8.993 1.00 98.81 104 MET A N 1
ATOM 770 C CA . MET A 1 104 ? 10.494 -5.734 8.211 1.00 98.81 104 MET A CA 1
ATOM 771 C C . MET A 1 104 ? 10.182 -5.902 6.726 1.00 98.81 104 MET A C 1
ATOM 773 O O . MET A 1 104 ? 9.783 -6.984 6.290 1.00 98.81 104 MET A O 1
ATOM 777 N N . LEU A 1 105 ? 10.393 -4.842 5.953 1.00 98.81 105 LEU A N 1
ATOM 778 C CA . LEU A 1 105 ? 10.268 -4.847 4.501 1.00 98.81 105 LEU A CA 1
ATOM 779 C C . LEU A 1 105 ? 11.663 -4.814 3.879 1.00 98.81 105 LEU A C 1
ATOM 781 O O . LEU A 1 105 ? 12.399 -3.854 4.091 1.00 98.81 105 LEU A O 1
ATOM 785 N N . THR A 1 106 ? 12.029 -5.835 3.108 1.00 98.62 106 THR A N 1
ATOM 786 C CA . THR A 1 106 ? 13.311 -5.862 2.382 1.00 98.62 106 THR A CA 1
ATOM 787 C C . THR A 1 106 ? 13.128 -5.399 0.940 1.00 98.62 106 THR A C 1
ATOM 789 O O . THR A 1 106 ? 12.025 -5.460 0.390 1.00 98.62 106 THR A O 1
ATOM 792 N N . ARG A 1 107 ? 14.216 -4.932 0.313 1.00 97.31 107 ARG A N 1
ATOM 793 C CA . ARG A 1 107 ? 14.236 -4.399 -1.068 1.00 97.31 107 ARG A CA 1
ATOM 794 C C . ARG A 1 107 ? 13.369 -3.159 -1.302 1.00 97.31 107 ARG A C 1
ATOM 796 O O . ARG A 1 107 ? 12.920 -2.908 -2.420 1.00 97.31 107 ARG A O 1
ATOM 803 N N . VAL A 1 108 ? 13.146 -2.353 -0.274 1.00 98.25 108 VAL A N 1
ATOM 804 C CA . VAL A 1 108 ? 12.462 -1.069 -0.422 1.00 98.25 108 VAL A CA 1
ATOM 805 C C . VAL A 1 108 ? 13.330 -0.130 -1.278 1.00 98.25 108 VAL A C 1
ATOM 807 O O . VAL A 1 108 ? 14.508 0.064 -0.963 1.00 98.25 108 VAL A O 1
ATOM 810 N N . PRO A 1 109 ? 12.794 0.458 -2.366 1.00 96.69 109 PRO A N 1
ATOM 811 C CA . PRO A 1 109 ? 13.568 1.346 -3.228 1.00 96.69 109 PRO A CA 1
ATOM 812 C C . PRO A 1 109 ? 13.869 2.680 -2.527 1.00 96.69 109 PRO A C 1
ATOM 814 O O . PRO A 1 109 ? 13.043 3.216 -1.790 1.00 96.69 109 PRO A O 1
ATOM 817 N N . SER A 1 110 ? 15.035 3.274 -2.783 1.00 93.00 110 SER A N 1
ATOM 818 C CA . SER A 1 110 ? 15.403 4.569 -2.192 1.00 93.00 110 SER A CA 1
ATOM 819 C C . SER A 1 110 ? 14.820 5.728 -3.009 1.00 93.00 110 SER A C 1
ATOM 821 O O . SER A 1 110 ? 15.451 6.240 -3.931 1.00 93.00 110 SER A O 1
ATOM 823 N N . LEU A 1 111 ? 13.572 6.108 -2.710 1.00 94.88 111 LEU A N 1
ATOM 824 C CA . LEU A 1 111 ? 12.816 7.133 -3.444 1.00 94.88 111 LEU A CA 1
ATOM 825 C C . LEU A 1 111 ? 12.196 8.175 -2.500 1.00 94.88 111 LEU A C 1
ATOM 827 O O . LEU A 1 111 ? 11.883 7.888 -1.344 1.00 94.88 111 LEU A O 1
ATOM 831 N N . ALA A 1 112 ? 11.946 9.385 -3.011 1.00 93.56 112 ALA A N 1
ATOM 832 C CA . ALA A 1 112 ? 11.311 10.468 -2.248 1.00 93.56 112 ALA A CA 1
ATOM 833 C C . ALA A 1 112 ? 9.924 10.082 -1.693 1.00 93.56 112 ALA A C 1
ATOM 835 O O . ALA A 1 112 ? 9.578 10.461 -0.571 1.00 93.56 112 ALA A O 1
ATOM 836 N N . ASP A 1 113 ? 9.159 9.281 -2.441 1.00 94.94 113 ASP A N 1
ATOM 837 C CA . ASP A 1 113 ? 7.860 8.754 -2.008 1.00 94.94 113 ASP A CA 1
ATOM 838 C C . ASP A 1 113 ? 7.998 7.865 -0.758 1.00 94.94 113 ASP A C 1
ATOM 840 O O . ASP A 1 113 ? 7.203 7.991 0.173 1.00 94.94 113 ASP A O 1
ATOM 844 N N . ILE A 1 114 ? 9.034 7.019 -0.691 1.00 97.25 114 ILE A N 1
ATOM 845 C CA . ILE A 1 114 ? 9.309 6.160 0.473 1.00 97.25 114 ILE A CA 1
ATOM 846 C C . ILE A 1 114 ? 9.666 7.016 1.687 1.00 97.25 114 ILE A C 1
ATOM 848 O O . ILE A 1 114 ? 9.083 6.850 2.757 1.00 97.25 114 ILE A O 1
ATOM 852 N N . SER A 1 115 ? 10.548 8.003 1.513 1.00 95.94 115 SER A N 1
ATOM 853 C CA . SER A 1 115 ? 10.892 8.957 2.575 1.00 95.94 115 SER A CA 1
ATOM 854 C C . SER A 1 115 ? 9.666 9.717 3.092 1.00 95.94 115 SER A C 1
ATOM 856 O O . SER A 1 115 ? 9.523 9.930 4.298 1.00 95.94 115 SER A O 1
ATOM 858 N N . SER A 1 116 ? 8.750 10.082 2.193 1.00 95.88 116 SER A N 1
ATOM 859 C CA . SER A 1 116 ? 7.500 10.758 2.541 1.00 95.88 116 SER A CA 1
ATOM 860 C C . SER A 1 116 ? 6.561 9.840 3.325 1.00 95.88 116 SER A C 1
ATOM 862 O O . SER A 1 116 ? 6.003 10.265 4.335 1.00 95.88 116 SER A O 1
ATOM 864 N N . MET A 1 117 ? 6.429 8.569 2.934 1.00 97.94 117 MET A N 1
ATOM 865 C CA . MET A 1 117 ? 5.629 7.599 3.685 1.00 97.94 117 MET A CA 1
ATOM 866 C C . MET A 1 117 ? 6.236 7.304 5.065 1.00 97.94 117 MET A C 1
ATOM 868 O O . MET A 1 117 ? 5.501 7.245 6.047 1.00 97.94 117 MET A O 1
ATOM 872 N N . CYS A 1 118 ? 7.565 7.228 5.194 1.00 98.12 118 CYS A N 1
ATOM 873 C CA . CYS A 1 118 ? 8.220 7.152 6.505 1.00 98.12 118 CYS A CA 1
ATOM 874 C C . CYS A 1 118 ? 7.849 8.351 7.392 1.00 98.12 118 CYS A C 1
ATOM 876 O O . CYS A 1 118 ? 7.593 8.180 8.582 1.00 98.12 118 CYS A O 1
ATOM 878 N N . ALA A 1 119 ? 7.784 9.564 6.833 1.00 97.44 119 ALA A N 1
ATOM 879 C CA . ALA A 1 119 ? 7.349 10.746 7.576 1.00 97.44 119 ALA A CA 1
ATOM 880 C C . ALA A 1 119 ? 5.867 10.668 7.993 1.00 97.44 119 ALA A C 1
ATOM 882 O O . ALA A 1 119 ? 5.536 11.052 9.115 1.00 97.44 119 ALA A O 1
ATOM 883 N N . VAL A 1 120 ? 4.989 10.129 7.135 1.00 97.94 120 VAL A N 1
ATOM 884 C CA . VAL A 1 120 ? 3.582 9.856 7.481 1.00 97.94 120 VAL A CA 1
ATOM 885 C C . VAL A 1 120 ? 3.499 8.880 8.659 1.00 97.94 120 VAL A C 1
ATOM 887 O O . VAL A 1 120 ? 2.859 9.199 9.659 1.00 97.94 120 VAL A O 1
ATOM 890 N N . LEU A 1 121 ? 4.192 7.740 8.593 1.00 98.44 121 LEU A N 1
ATOM 891 C CA . LEU A 1 121 ? 4.199 6.727 9.656 1.00 98.44 121 LEU A CA 1
ATOM 892 C C . LEU A 1 121 ? 4.738 7.279 10.984 1.00 98.44 121 LEU A C 1
ATOM 894 O O . LEU A 1 121 ? 4.101 7.136 12.026 1.00 98.44 121 LEU A O 1
ATOM 898 N N . ARG A 1 122 ? 5.862 8.002 10.951 1.00 98.31 122 ARG A N 1
ATOM 899 C CA . ARG A 1 122 ? 6.424 8.630 12.157 1.00 98.31 122 ARG A CA 1
ATOM 900 C C . ARG A 1 122 ? 5.488 9.662 12.776 1.00 98.31 122 ARG A C 1
ATOM 902 O O . ARG A 1 122 ? 5.448 9.799 13.994 1.00 98.31 122 ARG A O 1
ATOM 909 N N . SER A 1 123 ? 4.696 10.363 11.962 1.00 97.75 123 SER A N 1
ATOM 910 C CA . SER A 1 123 ? 3.745 11.360 12.466 1.00 97.75 123 SER A CA 1
ATOM 911 C C . SER A 1 123 ? 2.564 10.774 13.249 1.00 97.75 123 SER A C 1
ATOM 913 O O . SER A 1 123 ? 1.930 11.507 14.003 1.00 97.75 123 SER A O 1
ATOM 915 N N . VAL A 1 124 ? 2.292 9.470 13.110 1.00 97.88 124 VAL A N 1
ATOM 916 C CA . VAL A 1 124 ? 1.279 8.753 13.908 1.00 97.88 124 VAL A CA 1
ATOM 917 C C . VAL A 1 124 ? 1.877 8.000 15.104 1.00 97.88 124 VAL A C 1
ATOM 919 O O . VAL A 1 124 ? 1.164 7.308 15.827 1.00 97.88 124 VAL A O 1
ATOM 922 N N . GLY A 1 125 ? 3.182 8.162 15.345 1.00 97.25 125 GLY A N 1
ATOM 923 C CA . GLY A 1 125 ? 3.901 7.565 16.473 1.00 97.25 125 GLY A CA 1
ATOM 924 C C . GLY A 1 125 ? 4.656 6.275 16.154 1.00 97.25 125 GLY A C 1
ATOM 925 O O . GLY A 1 125 ? 5.377 5.788 17.018 1.00 97.25 125 GLY A O 1
ATOM 926 N N . ALA A 1 126 ? 4.550 5.743 14.933 1.00 98.00 126 ALA A N 1
ATOM 927 C CA . ALA A 1 126 ? 5.306 4.556 14.540 1.00 98.00 126 ALA A CA 1
ATOM 928 C C . ALA A 1 126 ? 6.804 4.866 14.366 1.00 98.00 126 ALA A C 1
ATOM 930 O O . ALA A 1 126 ? 7.184 5.962 13.945 1.00 98.00 126 ALA A O 1
ATOM 931 N N . SER A 1 127 ? 7.673 3.886 14.612 1.00 98.06 127 SER A N 1
ATOM 932 C CA . SER A 1 127 ? 9.046 3.943 14.104 1.00 98.06 127 SER A CA 1
ATOM 933 C C . SER A 1 127 ? 9.058 3.550 12.623 1.00 98.06 127 SER A C 1
ATOM 935 O O . SER A 1 127 ? 8.219 2.781 12.158 1.00 98.06 127 SER A O 1
ATOM 937 N N . ALA A 1 128 ? 9.992 4.110 11.858 1.00 97.88 128 ALA A N 1
ATOM 938 C CA . ALA A 1 128 ? 10.220 3.738 10.464 1.00 97.88 128 ALA A CA 1
ATOM 939 C C . ALA A 1 128 ? 11.697 3.981 10.158 1.00 97.88 128 ALA A C 1
ATOM 941 O O . ALA A 1 128 ? 12.102 5.132 9.993 1.00 97.88 128 ALA A O 1
ATOM 942 N N . GLU A 1 129 ? 12.515 2.938 10.148 1.00 97.75 129 GLU A N 1
ATOM 943 C CA . GLU A 1 129 ? 13.975 3.020 10.044 1.00 97.75 129 GLU A CA 1
ATOM 944 C C . GLU A 1 129 ? 14.447 2.304 8.783 1.00 97.75 129 GLU A C 1
ATOM 946 O O . GLU A 1 129 ? 14.300 1.091 8.662 1.00 97.75 129 GLU A O 1
ATOM 951 N N . LEU A 1 130 ? 14.983 3.071 7.829 1.00 95.62 130 LEU A N 1
ATOM 952 C CA . LEU A 1 130 ? 15.519 2.550 6.574 1.00 95.62 130 LEU A CA 1
ATOM 953 C C . LEU A 1 130 ? 17.038 2.405 6.695 1.00 95.62 130 LEU A C 1
ATOM 955 O O . LEU A 1 130 ? 17.734 3.396 6.923 1.00 95.62 130 LEU A O 1
ATOM 959 N N . SER A 1 131 ? 17.542 1.190 6.501 1.00 96.00 131 SER A N 1
ATOM 960 C CA . SER A 1 131 ? 18.966 0.863 6.448 1.00 96.00 131 SER A CA 1
ATOM 961 C C . SER A 1 131 ? 19.272 0.165 5.125 1.00 96.00 131 SER A C 1
ATOM 963 O O . SER A 1 131 ? 18.855 -0.968 4.892 1.00 96.00 131 SER A O 1
ATOM 965 N N . GLY A 1 132 ? 19.963 0.857 4.216 1.00 95.06 132 GLY A N 1
ATOM 966 C CA . GLY A 1 132 ? 20.120 0.382 2.840 1.00 95.06 132 GLY A CA 1
ATOM 967 C C . GLY A 1 132 ? 18.758 0.268 2.150 1.00 95.06 132 GLY A C 1
ATOM 968 O O . GLY A 1 132 ? 18.101 1.280 1.913 1.00 95.06 132 GLY A O 1
ATOM 969 N N . THR A 1 133 ? 18.344 -0.959 1.842 1.00 96.44 133 THR A N 1
ATOM 970 C CA . THR A 1 133 ? 17.033 -1.282 1.253 1.00 96.44 133 THR A CA 1
ATOM 971 C C . THR A 1 133 ? 16.065 -1.927 2.243 1.00 96.44 133 THR A C 1
ATOM 973 O O . THR A 1 133 ? 14.966 -2.313 1.850 1.00 96.44 133 THR A O 1
ATOM 976 N N . ASP A 1 134 ? 16.464 -2.082 3.503 1.00 98.06 134 ASP A N 1
ATOM 977 C CA . ASP A 1 134 ? 15.667 -2.769 4.513 1.00 98.06 134 ASP A CA 1
ATOM 978 C C . ASP A 1 134 ? 15.014 -1.735 5.423 1.00 98.06 134 ASP A C 1
ATOM 980 O O . ASP A 1 134 ? 15.681 -0.879 6.009 1.00 98.06 134 ASP A O 1
ATOM 984 N N . LEU A 1 135 ? 13.691 -1.788 5.506 1.00 98.62 135 LEU A N 1
ATOM 985 C CA . LEU A 1 135 ? 12.871 -0.866 6.272 1.00 98.62 135 LEU A CA 1
ATOM 986 C C . LEU A 1 135 ? 12.198 -1.612 7.422 1.00 98.62 135 LEU A C 1
ATOM 988 O O . LEU A 1 135 ? 11.349 -2.473 7.197 1.00 98.62 135 LEU A O 1
ATOM 992 N N . CYS A 1 136 ? 12.515 -1.215 8.650 1.00 98.69 136 CYS A N 1
ATOM 993 C CA . CYS A 1 136 ? 11.805 -1.662 9.842 1.00 98.69 136 CYS A CA 1
ATOM 994 C C . CYS A 1 136 ? 10.729 -0.639 10.219 1.00 98.69 136 CYS A C 1
ATOM 996 O O . CYS A 1 136 ? 11.047 0.531 10.439 1.00 98.69 136 CYS A O 1
ATOM 998 N N . VAL A 1 137 ? 9.469 -1.066 10.307 1.00 98.81 137 VAL A N 1
ATOM 999 C CA . VAL A 1 137 ? 8.356 -0.249 10.807 1.00 98.81 137 VAL A CA 1
ATOM 1000 C C . VAL A 1 137 ? 7.773 -0.911 12.045 1.00 98.81 137 VAL A C 1
ATOM 1002 O O . VAL A 1 137 ? 7.263 -2.024 11.955 1.00 98.81 137 VAL A O 1
ATOM 1005 N N . ASP A 1 138 ? 7.794 -0.226 13.185 1.00 98.56 138 ASP A N 1
ATOM 1006 C CA . ASP A 1 138 ? 7.090 -0.668 14.389 1.00 98.56 138 ASP A CA 1
ATOM 1007 C C . ASP A 1 138 ? 5.996 0.336 14.745 1.00 98.56 138 ASP A C 1
ATOM 1009 O O . ASP A 1 138 ? 6.255 1.453 15.198 1.00 98.56 138 ASP A O 1
ATOM 1013 N N . ALA A 1 139 ? 4.750 -0.070 14.517 1.00 97.69 139 ALA A N 1
ATOM 1014 C CA . ALA A 1 139 ? 3.581 0.729 14.840 1.00 97.69 139 ALA A CA 1
ATOM 1015 C C . ALA A 1 139 ? 2.966 0.352 16.193 1.00 97.69 139 ALA A C 1
ATOM 1017 O O . ALA A 1 139 ? 1.889 0.846 16.502 1.00 97.69 139 ALA A O 1
ATOM 1018 N N . SER A 1 140 ? 3.557 -0.536 17.002 1.00 94.62 140 SER A N 1
ATOM 1019 C CA . SER A 1 140 ? 2.934 -1.091 18.224 1.00 94.62 140 SER A CA 1
ATOM 1020 C C . SER A 1 140 ? 2.431 -0.023 19.203 1.00 94.62 140 SER A C 1
ATOM 1022 O O . SER A 1 140 ? 1.454 -0.252 19.909 1.00 94.62 140 SER A O 1
ATOM 1024 N N . GLN A 1 141 ? 3.047 1.161 19.200 1.00 92.31 141 GLN A N 1
ATOM 1025 C CA . GLN A 1 141 ? 2.655 2.313 20.011 1.00 92.31 141 GLN A CA 1
ATOM 1026 C C . GLN A 1 141 ? 2.248 3.489 19.113 1.00 92.31 141 GLN A C 1
ATOM 1028 O O . GLN A 1 141 ? 3.069 4.341 18.781 1.00 92.31 141 GLN A O 1
ATOM 1033 N N . LEU A 1 142 ? 0.975 3.552 18.711 1.00 95.69 142 LEU A N 1
ATOM 1034 C CA . LEU A 1 142 ? 0.454 4.740 18.025 1.00 95.69 142 LEU A CA 1
ATOM 1035 C C . LEU A 1 142 ? 0.181 5.847 19.042 1.00 95.69 142 LEU A C 1
ATOM 1037 O O . LEU A 1 142 ? -0.449 5.613 20.070 1.00 95.69 142 LEU A O 1
ATOM 1041 N N . SER A 1 143 ? 0.621 7.062 18.729 1.00 95.25 143 SER A N 1
ATOM 1042 C CA . SER A 1 143 ? 0.401 8.251 19.562 1.00 95.25 143 SER A CA 1
ATOM 1043 C C . SER A 1 143 ? -0.594 9.236 18.948 1.00 95.25 143 SER A C 1
ATOM 1045 O O . SER A 1 143 ? -0.995 10.197 19.603 1.00 95.25 143 SER A O 1
ATOM 1047 N N . SER A 1 144 ? -1.001 9.013 17.696 1.00 96.50 144 SER A N 1
ATOM 1048 C CA . SER A 1 144 ? -1.952 9.855 16.975 1.00 96.50 144 SER A CA 1
ATOM 1049 C C . SER A 1 144 ? -2.711 9.047 15.922 1.00 96.50 144 SER A C 1
ATOM 1051 O O . SER A 1 144 ? -2.162 8.147 15.293 1.00 96.50 144 SER A O 1
ATOM 1053 N N . VAL A 1 145 ? -3.968 9.421 15.688 1.00 96.62 145 VAL A N 1
ATOM 1054 C CA . VAL A 1 145 ? -4.814 8.939 14.577 1.00 96.62 145 VAL A CA 1
ATOM 1055 C C . VAL A 1 145 ? -4.882 9.948 13.422 1.00 96.62 145 VAL A C 1
ATOM 1057 O O . VAL A 1 145 ? -5.665 9.803 12.481 1.00 96.62 145 VAL A O 1
ATOM 1060 N N . GLN A 1 146 ? -4.070 11.004 13.513 1.00 97.38 146 GLN A N 1
ATOM 1061 C CA . GLN A 1 146 ? -4.033 12.134 12.594 1.00 97.38 146 GLN A CA 1
ATOM 1062 C C . GLN A 1 146 ? -2.616 12.291 12.026 1.00 97.38 146 GLN A C 1
ATOM 1064 O O . GLN A 1 146 ? -1.777 12.956 12.646 1.00 97.38 146 GLN A O 1
ATOM 1069 N N . PRO A 1 147 ? -2.297 11.675 10.873 1.00 96.38 147 PRO A N 1
ATOM 1070 C CA . PRO A 1 147 ? -1.002 11.873 10.238 1.00 96.38 147 PRO A CA 1
ATOM 1071 C C . PRO A 1 147 ? -0.788 13.339 9.846 1.00 96.38 147 PRO A C 1
ATOM 1073 O O . PRO A 1 147 ? -1.722 14.066 9.492 1.00 96.38 147 PRO A O 1
ATOM 1076 N N . ALA A 1 148 ? 0.471 13.775 9.848 1.00 94.50 148 ALA A N 1
ATOM 1077 C CA . ALA A 1 148 ? 0.841 15.142 9.510 1.00 94.50 148 ALA A CA 1
ATOM 1078 C C . ALA A 1 148 ? 0.374 15.507 8.091 1.00 94.50 148 ALA A C 1
ATOM 1080 O O . ALA A 1 148 ? 0.839 14.949 7.093 1.00 94.50 148 ALA A O 1
ATOM 1081 N N . ALA A 1 149 ? -0.508 16.506 7.991 1.00 92.25 149 ALA A N 1
ATOM 1082 C CA . ALA A 1 149 ? -1.149 16.892 6.734 1.00 92.25 149 ALA A CA 1
ATOM 1083 C C . ALA A 1 149 ? -0.154 17.252 5.616 1.00 92.25 149 ALA A C 1
ATOM 1085 O O . ALA A 1 149 ? -0.423 16.984 4.449 1.00 92.25 149 ALA A O 1
ATOM 1086 N N . ILE A 1 150 ? 0.998 17.840 5.959 1.00 91.31 150 ILE A N 1
ATOM 1087 C CA . ILE A 1 150 ? 2.048 18.189 4.989 1.00 91.31 150 ILE A CA 1
ATOM 1088 C C . ILE A 1 150 ? 2.618 16.924 4.332 1.00 91.31 150 ILE A C 1
ATOM 1090 O O . ILE A 1 150 ? 2.745 16.883 3.110 1.00 91.31 150 ILE A O 1
ATOM 1094 N N . ALA A 1 151 ? 2.894 15.880 5.119 1.00 90.25 151 ALA A N 1
ATOM 1095 C CA . ALA A 1 151 ? 3.439 14.621 4.615 1.00 90.25 151 ALA A CA 1
ATOM 1096 C C . ALA A 1 151 ? 2.418 13.879 3.735 1.00 90.25 151 ALA A C 1
ATOM 1098 O O . ALA A 1 151 ? 2.753 13.420 2.646 1.00 90.25 151 ALA A O 1
ATOM 1099 N N . VAL A 1 152 ? 1.147 13.846 4.152 1.00 91.50 152 VAL A N 1
ATOM 1100 C CA . VAL A 1 152 ? 0.058 13.240 3.363 1.00 91.50 152 VAL A CA 1
ATOM 1101 C C . VAL A 1 152 ? -0.188 13.998 2.055 1.00 91.50 152 VAL A C 1
ATOM 1103 O O . VAL A 1 152 ? -0.429 13.392 1.017 1.00 91.50 152 VAL A O 1
ATOM 1106 N N . ARG A 1 153 ? -0.111 15.333 2.055 1.00 90.31 153 ARG A N 1
ATOM 1107 C CA . ARG A 1 153 ? -0.309 16.127 0.829 1.00 90.31 153 ARG A CA 1
ATOM 1108 C C . ARG A 1 153 ? 0.848 15.989 -0.156 1.00 90.31 153 ARG A C 1
ATOM 1110 O O . ARG A 1 153 ? 0.602 16.059 -1.358 1.00 90.31 153 ARG A O 1
ATOM 1117 N N . ALA A 1 154 ? 2.067 15.777 0.339 1.00 88.38 154 ALA A N 1
ATOM 1118 C CA . ALA A 1 154 ? 3.247 15.541 -0.490 1.00 88.38 154 ALA A CA 1
ATOM 1119 C C . ALA A 1 154 ? 3.203 14.183 -1.211 1.00 88.38 154 ALA A C 1
ATOM 1121 O O . ALA A 1 154 ? 3.796 14.034 -2.276 1.00 88.38 154 ALA A O 1
ATOM 1122 N N . LEU A 1 155 ? 2.472 13.208 -0.664 1.00 89.75 155 LEU A N 1
ATOM 1123 C CA . LEU A 1 155 ? 2.384 11.856 -1.198 1.00 89.75 155 LEU A CA 1
ATOM 1124 C C . LEU A 1 155 ? 0.927 11.416 -1.308 1.00 89.75 155 LEU A C 1
ATOM 1126 O O . LEU A 1 155 ? 0.302 11.065 -0.315 1.00 89.75 155 LEU A O 1
ATOM 1130 N N . ARG A 1 156 ? 0.397 11.302 -2.530 1.00 89.88 156 ARG A N 1
ATOM 1131 C CA . ARG A 1 156 ? -0.985 10.831 -2.738 1.00 89.88 156 ARG A CA 1
ATOM 1132 C C . ARG A 1 156 ? -1.267 9.471 -2.076 1.00 89.88 156 ARG A C 1
ATOM 1134 O O . ARG A 1 156 ? -2.347 9.284 -1.522 1.00 89.88 156 ARG A O 1
ATOM 1141 N N . ALA A 1 157 ? -0.304 8.548 -2.114 1.00 91.94 157 ALA A N 1
ATOM 1142 C CA . ALA A 1 157 ? -0.404 7.248 -1.444 1.00 91.94 157 ALA A CA 1
ATOM 1143 C C . ALA A 1 157 ? -0.447 7.357 0.090 1.00 91.94 157 ALA A C 1
ATOM 1145 O O . ALA A 1 157 ? -0.894 6.429 0.749 1.00 91.94 157 ALA A O 1
ATOM 1146 N N . GLY A 1 158 ? -0.072 8.501 0.668 1.00 92.25 158 GLY A N 1
ATOM 1147 C CA . GLY A 1 158 ? -0.217 8.792 2.091 1.00 92.25 158 GLY A CA 1
ATOM 1148 C C . GLY A 1 158 ? -1.667 8.723 2.571 1.00 92.25 158 GLY A C 1
ATOM 1149 O O . GLY A 1 158 ? -1.892 8.540 3.758 1.00 92.25 158 GLY A O 1
ATOM 1150 N N . PHE A 1 159 ? -2.656 8.791 1.671 1.00 95.25 159 PHE A N 1
ATOM 1151 C CA . PHE A 1 159 ? -4.061 8.555 2.013 1.00 95.25 159 PHE A CA 1
ATOM 1152 C C . PHE A 1 159 ? -4.366 7.086 2.376 1.00 95.25 159 PHE A C 1
ATOM 1154 O O . PHE A 1 159 ? -5.344 6.828 3.074 1.00 95.25 159 PHE A O 1
ATOM 1161 N N . LEU A 1 160 ? -3.527 6.121 1.963 1.00 97.12 160 LEU A N 1
ATOM 1162 C CA . LEU A 1 160 ? -3.723 4.691 2.250 1.00 97.12 160 LEU A CA 1
ATOM 1163 C C . LEU A 1 160 ? -3.721 4.368 3.747 1.00 97.12 160 LEU A C 1
ATOM 1165 O O . LEU A 1 160 ? -4.307 3.364 4.134 1.00 97.12 160 LEU A O 1
ATOM 1169 N N . VAL A 1 161 ? -3.124 5.219 4.590 1.00 98.12 161 VAL A N 1
ATOM 1170 C CA . VAL A 1 161 ? -3.099 5.022 6.050 1.00 98.12 161 VAL A CA 1
ATOM 1171 C C . VAL A 1 161 ? -4.469 5.203 6.710 1.00 98.12 161 VAL A C 1
ATOM 1173 O O . VAL A 1 161 ? -4.647 4.754 7.837 1.00 98.12 161 VAL A O 1
ATOM 1176 N N . LEU A 1 162 ? -5.450 5.810 6.024 1.00 98.44 162 LEU A N 1
ATOM 1177 C CA . LEU A 1 162 ? -6.809 5.993 6.548 1.00 98.44 162 LEU A CA 1
ATOM 1178 C C . LEU A 1 162 ? -7.436 4.658 6.969 1.00 98.44 162 LEU A C 1
ATOM 1180 O O . LEU A 1 162 ? -7.949 4.540 8.079 1.00 98.44 162 LEU A O 1
ATOM 1184 N N . GLY A 1 163 ? -7.374 3.662 6.083 1.00 98.38 163 GLY A N 1
ATOM 1185 C CA . GLY A 1 163 ? -7.954 2.342 6.302 1.00 98.38 163 GLY A CA 1
ATOM 1186 C C . GLY A 1 163 ? -7.392 1.602 7.523 1.00 98.38 163 GLY A C 1
ATOM 1187 O O . GLY A 1 163 ? -8.180 1.216 8.388 1.00 98.38 163 GLY A O 1
ATOM 1188 N N . PRO A 1 164 ? -6.065 1.400 7.629 1.00 98.56 164 PRO A N 1
ATOM 1189 C CA . PRO A 1 164 ? -5.471 0.696 8.756 1.00 98.56 164 PRO A CA 1
ATOM 1190 C C . PRO A 1 164 ? -5.501 1.489 10.071 1.00 98.56 164 PRO A C 1
ATOM 1192 O O . PRO A 1 164 ? -5.658 0.871 11.120 1.00 98.56 164 PRO A O 1
ATOM 1195 N N . LEU A 1 165 ? -5.428 2.829 10.051 1.00 98.50 165 LEU A N 1
ATOM 1196 C CA . LEU A 1 165 ? -5.634 3.633 11.267 1.00 98.50 165 LEU A CA 1
ATOM 1197 C C . LEU A 1 165 ? -7.052 3.452 11.810 1.00 98.50 165 LEU A C 1
ATOM 1199 O O . LEU A 1 165 ? -7.214 3.142 12.987 1.00 98.50 165 LEU A O 1
ATOM 1203 N N . LEU A 1 166 ? -8.064 3.565 10.944 1.00 98.69 166 LEU A N 1
ATOM 1204 C CA . LEU A 1 166 ? -9.458 3.356 11.327 1.00 98.69 166 LEU A CA 1
ATOM 1205 C C . LEU A 1 166 ? -9.674 1.946 11.886 1.00 98.69 166 LEU A C 1
ATOM 1207 O O . LEU A 1 166 ? -10.314 1.786 12.920 1.00 98.69 166 LEU A O 1
ATOM 1211 N N . ALA A 1 167 ? -9.116 0.933 11.224 1.00 98.31 167 ALA A N 1
ATOM 1212 C CA . ALA A 1 167 ? -9.260 -0.457 11.638 1.00 98.31 167 ALA A CA 1
ATOM 1213 C C . ALA A 1 167 ? -8.624 -0.757 12.997 1.00 98.31 167 ALA A C 1
ATOM 1215 O O . ALA A 1 167 ? -9.171 -1.535 13.773 1.00 98.31 167 ALA A O 1
ATOM 1216 N N . ARG A 1 168 ? -7.487 -0.128 13.298 1.00 96.88 168 ARG A N 1
ATOM 1217 C CA . ARG A 1 168 ? -6.738 -0.392 14.525 1.00 96.88 168 ARG A CA 1
ATOM 1218 C C . ARG A 1 168 ? -7.168 0.479 15.706 1.00 96.88 168 ARG A C 1
ATOM 1220 O O . ARG A 1 168 ? -7.182 0.004 16.835 1.00 96.88 168 ARG A O 1
ATOM 1227 N N . ALA A 1 169 ? -7.475 1.752 15.459 1.00 97.12 169 ALA A N 1
ATOM 1228 C CA . ALA A 1 169 ? -7.781 2.732 16.502 1.00 97.12 169 ALA A CA 1
ATOM 1229 C C . ALA A 1 169 ? -9.284 3.024 16.647 1.00 97.12 169 ALA A C 1
ATOM 1231 O O . ALA A 1 169 ? -9.687 3.677 17.605 1.00 97.12 169 ALA A O 1
ATOM 1232 N N . GLY A 1 170 ? -10.123 2.565 15.710 1.00 97.81 170 GLY A N 1
ATOM 1233 C CA . GLY A 1 170 ? -11.561 2.867 15.673 1.00 97.81 170 GLY A CA 1
ATOM 1234 C C . GLY A 1 170 ? -11.894 4.274 15.164 1.00 97.81 170 GLY A C 1
ATOM 1235 O O . GLY A 1 170 ? -13.068 4.599 14.976 1.00 97.81 170 GLY A O 1
ATOM 1236 N N . GLU A 1 171 ? -10.879 5.100 14.908 1.00 98.25 171 GLU A N 1
ATOM 1237 C CA . GLU A 1 171 ? -10.990 6.434 14.326 1.00 98.25 171 GLU A CA 1
ATOM 1238 C C . GLU A 1 171 ? -9.722 6.814 13.549 1.00 98.25 171 GLU A C 1
ATOM 1240 O O . GLU A 1 171 ? -8.631 6.307 13.807 1.00 98.25 171 GLU A O 1
ATOM 1245 N N . ALA A 1 172 ? -9.872 7.707 12.572 1.00 98.25 172 ALA A N 1
ATOM 1246 C CA . ALA A 1 172 ? -8.780 8.268 11.789 1.00 98.25 172 ALA A CA 1
ATOM 1247 C C . ALA A 1 172 ? -9.176 9.620 11.182 1.00 98.25 172 ALA A C 1
ATOM 1249 O O . ALA A 1 172 ? -10.308 9.814 10.735 1.00 98.25 172 ALA A O 1
ATOM 1250 N N . GLU A 1 173 ? -8.226 10.551 11.103 1.00 97.88 173 GLU A N 1
ATOM 1251 C CA . GLU A 1 173 ? -8.415 11.822 10.402 1.00 97.88 173 GLU A CA 1
ATOM 1252 C C . GLU A 1 173 ? -7.230 12.114 9.484 1.00 97.88 173 GLU A C 1
ATOM 1254 O O . GLU A 1 173 ? -6.144 12.467 9.932 1.00 97.88 173 GLU A O 1
ATOM 1259 N N . VAL A 1 174 ? -7.441 11.985 8.176 1.00 97.38 174 VAL A N 1
ATOM 1260 C CA . VAL A 1 174 ? -6.374 12.054 7.173 1.00 97.38 174 VAL A CA 1
ATOM 1261 C C . VAL A 1 174 ? -6.634 13.214 6.221 1.00 97.38 174 VAL A C 1
ATOM 1263 O O . VAL A 1 174 ? -7.740 13.377 5.704 1.00 97.38 174 VAL A O 1
ATOM 1266 N N . ALA A 1 175 ? -5.616 14.042 5.979 1.00 94.69 175 ALA A N 1
ATOM 1267 C CA . ALA A 1 175 ? -5.715 15.138 5.018 1.00 94.69 175 ALA A CA 1
ATOM 1268 C C . ALA A 1 175 ? -6.067 14.614 3.617 1.00 94.69 175 ALA A C 1
ATOM 1270 O O . ALA A 1 175 ? -5.633 13.532 3.217 1.00 94.69 175 ALA A O 1
ATOM 1271 N N . LEU A 1 176 ? -6.824 15.399 2.848 1.00 90.50 176 LEU A N 1
ATOM 1272 C CA . LEU A 1 176 ? -7.046 15.068 1.444 1.00 90.50 176 LEU A CA 1
ATOM 1273 C C . LEU A 1 176 ? -5.691 15.036 0.720 1.00 90.50 176 LEU A C 1
ATOM 1275 O O . LEU A 1 176 ? -4.862 15.929 0.950 1.00 90.50 176 LEU A O 1
ATOM 1279 N N . PRO A 1 177 ? -5.449 14.033 -0.145 1.00 84.94 177 PRO A N 1
ATOM 1280 C CA . PRO A 1 177 ? -4.231 14.003 -0.936 1.00 84.94 177 PRO A CA 1
ATOM 1281 C C . PRO A 1 177 ? -4.167 15.253 -1.818 1.00 84.94 177 PRO A C 1
ATOM 1283 O O . PRO A 1 177 ? -5.198 15.776 -2.250 1.00 84.94 177 PRO A O 1
ATOM 1286 N N . GLY A 1 178 ? -2.953 15.731 -2.094 1.00 71.12 178 GLY A N 1
ATOM 1287 C CA . GLY A 1 178 ? -2.754 16.875 -2.979 1.00 71.12 178 GLY A CA 1
ATOM 1288 C C . GLY A 1 178 ? -3.375 16.670 -4.368 1.00 71.12 178 GLY A C 1
ATOM 1289 O O . GLY A 1 178 ? -3.605 15.540 -4.820 1.00 71.12 178 GLY A O 1
ATOM 1290 N N . GLY A 1 179 ? -3.633 17.784 -5.059 1.00 60.47 179 GLY A N 1
ATOM 1291 C CA . GLY A 1 179 ? -3.981 17.762 -6.479 1.00 60.47 179 GLY A CA 1
ATOM 1292 C C . GLY A 1 179 ? -2.856 17.114 -7.286 1.00 60.47 179 GLY A C 1
ATOM 1293 O O . GLY A 1 179 ? -1.684 17.288 -6.967 1.00 60.47 179 GLY A O 1
ATOM 1294 N N . CYS A 1 180 ? -3.207 16.332 -8.305 1.00 58.16 180 CYS A N 1
ATOM 1295 C CA . CYS A 1 180 ? -2.223 15.743 -9.199 1.00 58.16 180 CYS A CA 1
ATOM 1296 C C . CYS A 1 180 ? -2.427 16.250 -10.623 1.00 58.16 180 CYS A C 1
ATOM 1298 O O . CYS A 1 180 ? -3.523 16.122 -11.165 1.00 58.16 180 CYS A O 1
ATOM 1300 N N . ASP A 1 181 ? -1.346 16.726 -11.238 1.00 55.91 181 ASP A N 1
ATOM 1301 C CA . ASP A 1 181 ? -1.330 17.260 -12.606 1.00 55.91 181 ASP A CA 1
ATOM 1302 C C . ASP A 1 181 ? -1.693 16.222 -13.683 1.00 55.91 181 ASP A C 1
ATOM 1304 O O . ASP A 1 181 ? -2.007 16.580 -14.814 1.00 55.91 181 ASP A O 1
ATOM 1308 N N . ILE A 1 182 ? -1.696 14.930 -13.333 1.00 57.44 182 ILE A N 1
ATOM 1309 C CA . ILE A 1 182 ? -2.087 13.825 -14.223 1.00 57.44 182 ILE A CA 1
ATOM 1310 C C . ILE A 1 182 ? -3.615 13.790 -14.439 1.00 57.44 182 ILE A C 1
ATOM 1312 O O . ILE A 1 182 ? -4.074 13.317 -15.476 1.00 57.44 182 ILE A O 1
ATOM 1316 N N . GLY A 1 183 ? -4.418 14.284 -13.484 1.00 58.38 183 GLY A N 1
ATOM 1317 C CA . GLY A 1 183 ? -5.882 14.314 -13.587 1.00 58.38 183 GLY A CA 1
ATOM 1318 C C . GLY A 1 183 ? -6.624 14.151 -12.254 1.00 58.38 183 GLY A C 1
ATOM 1319 O O . GLY A 1 183 ? -6.028 13.891 -11.203 1.00 58.38 183 GLY A O 1
ATOM 1320 N N . SER A 1 184 ? -7.957 14.278 -12.299 1.00 65.81 184 SER A N 1
ATOM 1321 C CA . SER A 1 184 ? -8.825 14.083 -11.133 1.00 65.81 184 SER A CA 1
ATOM 1322 C C . SER A 1 184 ? -8.863 12.609 -10.746 1.00 65.81 184 SER A C 1
ATOM 1324 O O . SER A 1 184 ? -9.446 11.782 -11.443 1.00 65.81 184 SER A O 1
ATOM 1326 N N . ARG A 1 185 ? -8.248 12.281 -9.614 1.00 77.50 185 ARG A N 1
ATOM 1327 C CA . ARG A 1 185 ? -8.340 10.959 -8.999 1.00 77.50 185 ARG A CA 1
ATOM 1328 C C . ARG A 1 185 ? -9.153 11.118 -7.711 1.00 77.50 185 ARG A C 1
ATOM 1330 O O . ARG A 1 185 ? -8.580 11.544 -6.700 1.00 77.50 185 ARG A O 1
ATOM 1337 N N . PRO A 1 186 ? -10.477 10.907 -7.754 1.00 85.56 186 PRO A N 1
ATOM 1338 C CA . PRO A 1 186 ? -11.316 11.048 -6.573 1.00 85.56 186 PRO A CA 1
ATOM 1339 C C . PRO A 1 186 ? -10.990 9.959 -5.541 1.00 85.56 186 PRO A C 1
ATOM 1341 O O . PRO A 1 186 ? -10.263 9.005 -5.821 1.00 85.56 186 PRO A O 1
ATOM 1344 N N . ILE A 1 187 ? -11.455 10.172 -4.313 1.00 90.75 187 ILE A N 1
ATOM 1345 C CA . ILE A 1 187 ? -11.333 9.227 -3.190 1.00 90.75 187 ILE A CA 1
ATOM 1346 C C . ILE A 1 187 ? -12.694 8.633 -2.802 1.00 90.75 187 ILE A C 1
ATOM 1348 O O . ILE A 1 187 ? -12.794 7.923 -1.811 1.00 90.75 187 ILE A O 1
ATOM 1352 N N . ASP A 1 188 ? -13.729 8.941 -3.578 1.00 93.19 188 ASP A N 1
ATOM 1353 C CA . ASP A 1 188 ? -15.112 8.479 -3.448 1.00 93.19 188 ASP A CA 1
ATOM 1354 C C . ASP A 1 188 ? -15.215 6.982 -3.149 1.00 93.19 188 ASP A C 1
ATOM 1356 O O . ASP A 1 188 ? -15.797 6.622 -2.130 1.00 93.19 188 ASP A O 1
ATOM 1360 N N . LEU A 1 189 ? -14.545 6.128 -3.928 1.00 96.12 189 LEU A N 1
ATOM 1361 C CA . LEU A 1 189 ? -14.591 4.675 -3.722 1.00 96.12 189 LEU A CA 1
ATOM 1362 C C . LEU A 1 189 ? -14.041 4.226 -2.360 1.00 96.12 189 LEU A C 1
ATOM 1364 O O . LEU A 1 189 ? -14.528 3.253 -1.787 1.00 96.12 189 LEU A O 1
ATOM 1368 N N . HIS A 1 190 ? -13.045 4.934 -1.818 1.00 97.25 190 HIS A N 1
ATOM 1369 C CA . HIS A 1 190 ? -12.553 4.650 -0.469 1.00 97.25 190 HIS A CA 1
ATOM 1370 C C . HIS A 1 190 ? -13.632 4.988 0.562 1.00 97.25 190 HIS A C 1
ATOM 1372 O O . HIS A 1 190 ? -13.918 4.198 1.454 1.00 97.25 190 HIS A O 1
ATOM 1378 N N . ILE A 1 191 ? -14.245 6.165 0.424 1.00 97.06 191 ILE A N 1
ATOM 1379 C CA . ILE A 1 191 ? -15.262 6.669 1.351 1.00 97.06 191 ILE A CA 1
ATOM 1380 C C . ILE A 1 191 ? -16.508 5.782 1.332 1.00 97.06 191 ILE A C 1
ATOM 1382 O O . ILE A 1 191 ? -17.028 5.431 2.388 1.00 97.06 191 ILE A O 1
ATOM 1386 N N . GLU A 1 192 ? -16.987 5.421 0.146 1.00 97.50 192 GLU A N 1
ATOM 1387 C CA . GLU A 1 192 ? -18.158 4.566 -0.042 1.00 97.50 192 GLU A CA 1
ATOM 1388 C C . GLU A 1 192 ? -17.928 3.168 0.528 1.00 97.50 192 GLU A C 1
ATOM 1390 O O . GLU A 1 192 ? -18.773 2.676 1.274 1.00 97.50 192 GLU A O 1
ATOM 1395 N N . GLY A 1 193 ? -16.766 2.563 0.264 1.00 98.00 193 GLY A N 1
ATOM 1396 C CA . GLY A 1 193 ? -16.433 1.255 0.820 1.00 98.00 193 GLY A CA 1
ATOM 1397 C C . GLY A 1 193 ? -16.310 1.271 2.347 1.00 98.00 193 GLY A C 1
ATOM 1398 O O . GLY A 1 193 ? -16.871 0.403 3.009 1.00 98.00 193 GLY A O 1
ATOM 1399 N N . LEU A 1 194 ? -15.664 2.288 2.931 1.00 98.50 194 LEU A N 1
ATOM 1400 C CA . LEU A 1 194 ? -15.569 2.421 4.391 1.00 98.50 194 LEU A CA 1
ATOM 1401 C C . LEU A 1 194 ? -16.948 2.612 5.042 1.00 98.50 194 LEU A C 1
ATOM 1403 O O . LEU A 1 194 ? -17.235 1.994 6.067 1.00 98.50 194 LEU A O 1
ATOM 1407 N N . ARG A 1 195 ? -17.829 3.416 4.430 1.00 98.44 195 ARG A N 1
ATOM 1408 C CA . ARG A 1 195 ? -19.222 3.570 4.885 1.00 98.44 195 ARG A CA 1
ATOM 1409 C C . ARG A 1 195 ? -20.001 2.264 4.800 1.00 98.44 195 ARG A C 1
ATOM 1411 O O . ARG A 1 195 ? -20.740 1.945 5.725 1.00 98.44 195 ARG A O 1
ATOM 1418 N N . ALA A 1 196 ? -19.822 1.498 3.723 1.00 98.06 196 ALA A N 1
ATOM 1419 C CA . ALA A 1 196 ? -20.458 0.192 3.575 1.00 98.06 196 ALA A CA 1
ATOM 1420 C C . ALA A 1 196 ? -20.036 -0.774 4.694 1.00 98.06 196 ALA A C 1
ATOM 1422 O O . ALA A 1 196 ? -20.864 -1.537 5.183 1.00 98.06 196 ALA A O 1
ATOM 1423 N N . MET A 1 197 ? -18.780 -0.695 5.144 1.00 98.50 197 MET A N 1
ATOM 1424 C CA . MET A 1 197 ? -18.252 -1.465 6.278 1.00 98.50 197 MET A CA 1
ATOM 1425 C C . MET A 1 197 ? -18.718 -0.953 7.655 1.00 98.50 197 MET A C 1
ATOM 1427 O O . MET A 1 197 ? -18.298 -1.488 8.679 1.00 98.50 197 MET A O 1
ATOM 1431 N N . GLY A 1 198 ? -19.579 0.067 7.713 1.00 97.75 198 GLY A N 1
ATOM 1432 C CA . GLY A 1 198 ? -20.156 0.590 8.956 1.00 97.75 198 GLY A CA 1
ATOM 1433 C C . GLY A 1 198 ? -19.431 1.797 9.556 1.00 97.75 198 GLY A C 1
ATOM 1434 O O . GLY A 1 198 ? -19.816 2.252 10.631 1.00 97.75 198 GLY A O 1
ATOM 1435 N N . ALA A 1 199 ? -18.415 2.349 8.884 1.00 98.38 199 ALA A N 1
ATOM 1436 C CA . ALA A 1 199 ? -17.750 3.559 9.359 1.00 98.38 199 ALA A CA 1
ATOM 1437 C C . ALA A 1 199 ? -18.593 4.817 9.099 1.00 98.38 199 ALA A C 1
ATOM 1439 O O . ALA A 1 199 ? -19.118 5.040 8.005 1.00 98.38 199 ALA A O 1
ATOM 1440 N N . GLU A 1 200 ? -18.635 5.717 10.074 1.00 98.38 200 GLU A N 1
ATOM 1441 C CA . GLU A 1 200 ? -19.102 7.082 9.876 1.00 98.38 200 GLU A CA 1
ATOM 1442 C C . GLU A 1 200 ? -17.979 7.896 9.237 1.00 98.38 200 GLU A C 1
ATOM 1444 O O . GLU A 1 200 ? -16.935 8.113 9.849 1.00 98.38 200 GLU A O 1
ATOM 1449 N N . VAL A 1 201 ? -18.177 8.342 7.993 1.00 98.12 201 VAL A N 1
ATOM 1450 C CA . VAL A 1 201 ? -17.145 9.074 7.245 1.00 98.12 201 VAL A CA 1
ATOM 1451 C C . VAL A 1 201 ? -17.627 10.470 6.867 1.00 98.12 201 VAL A C 1
ATOM 1453 O O . VAL A 1 201 ? -18.564 10.623 6.075 1.00 98.12 201 VAL A O 1
ATOM 1456 N N . ALA A 1 202 ? -16.944 11.491 7.382 1.00 97.25 202 ALA A N 1
ATOM 1457 C CA . ALA A 1 202 ? -17.156 12.900 7.080 1.00 97.25 202 ALA A CA 1
ATOM 1458 C C . ALA A 1 202 ? -16.031 13.434 6.182 1.00 97.25 202 ALA A C 1
ATOM 1460 O O . ALA A 1 202 ? -14.854 13.423 6.549 1.00 97.25 202 ALA A O 1
ATOM 1461 N N . VAL A 1 203 ? -16.401 13.938 5.003 1.00 95.12 203 VAL A N 1
ATOM 1462 C CA . VAL A 1 203 ? -15.473 14.619 4.092 1.00 95.12 203 VAL A CA 1
ATOM 1463 C C . VAL A 1 203 ? -15.560 16.116 4.368 1.00 95.12 203 VAL A C 1
ATOM 1465 O O . VAL A 1 203 ? -16.592 16.740 4.130 1.00 95.12 203 VAL A O 1
ATOM 1468 N N . LEU A 1 204 ? -14.484 16.675 4.911 1.00 92.81 204 LEU A N 1
ATOM 1469 C CA . LEU A 1 204 ? -14.335 18.099 5.194 1.00 92.81 204 LEU A CA 1
ATOM 1470 C C . LEU A 1 204 ? -13.585 18.783 4.040 1.00 92.81 204 LEU A C 1
ATOM 1472 O O . LEU A 1 204 ? -13.153 18.137 3.087 1.00 92.81 204 LEU A O 1
ATOM 1476 N N . SER A 1 205 ? -13.414 20.104 4.121 1.00 88.06 205 SER A N 1
ATOM 1477 C CA . SER A 1 205 ? -12.782 20.895 3.054 1.00 88.06 205 SER A CA 1
ATOM 1478 C C . SER A 1 205 ? -11.344 20.474 2.735 1.00 88.06 205 SER A C 1
ATOM 1480 O O . SER A 1 205 ? -10.913 20.618 1.594 1.00 88.06 205 SER A O 1
ATOM 1482 N N . ASP A 1 206 ? -10.597 19.972 3.721 1.00 90.62 206 ASP A N 1
ATOM 1483 C CA . ASP A 1 206 ? -9.167 19.684 3.584 1.00 90.62 206 ASP A CA 1
ATOM 1484 C C . ASP A 1 206 ? -8.739 18.304 4.115 1.00 90.62 206 ASP A C 1
ATOM 1486 O O . ASP A 1 206 ? -7.543 17.982 4.082 1.00 90.62 206 ASP A O 1
ATOM 1490 N N . ARG A 1 207 ? -9.695 17.500 4.600 1.00 94.38 207 ARG A N 1
ATOM 1491 C CA . ARG A 1 207 ? -9.466 16.204 5.258 1.00 94.38 207 ARG A CA 1
ATOM 1492 C C . ARG A 1 207 ? -10.692 15.295 5.249 1.00 94.38 207 ARG A C 1
ATOM 1494 O O . ARG A 1 207 ? -11.813 15.740 5.020 1.00 94.38 207 ARG A O 1
ATOM 1501 N N . VAL A 1 208 ? -10.464 14.029 5.565 1.00 97.00 208 VAL A N 1
ATOM 1502 C CA . VAL A 1 208 ? -11.479 13.005 5.805 1.00 97.00 208 VAL A CA 1
ATOM 1503 C C . VAL A 1 208 ? -11.364 12.555 7.251 1.00 97.00 208 VAL A C 1
ATOM 1505 O O . VAL A 1 208 ? -10.277 12.179 7.683 1.00 97.00 208 VAL A O 1
ATOM 1508 N N . ARG A 1 209 ? -12.479 12.572 7.981 1.00 98.19 209 ARG A N 1
ATOM 1509 C CA . ARG A 1 209 ? -12.600 11.968 9.309 1.00 98.19 209 ARG A CA 1
ATOM 1510 C C . ARG A 1 209 ? -13.448 10.710 9.196 1.00 98.19 209 ARG A C 1
ATOM 1512 O O . ARG A 1 209 ? -14.536 10.771 8.628 1.00 98.19 209 ARG A O 1
ATOM 1519 N N . ALA A 1 210 ? -12.953 9.599 9.717 1.00 98.38 210 ALA A N 1
ATOM 1520 C CA . ALA A 1 210 ? -13.665 8.334 9.777 1.00 98.38 210 ALA A CA 1
ATOM 1521 C C . ALA A 1 210 ? -13.638 7.792 11.208 1.00 98.38 210 ALA A C 1
ATOM 1523 O O . ALA A 1 210 ? -12.606 7.878 11.871 1.00 98.38 210 ALA A O 1
ATOM 1524 N N . SER A 1 211 ? -14.747 7.232 11.675 1.00 98.44 211 SER A N 1
ATOM 1525 C CA . SER A 1 211 ? -14.848 6.613 13.000 1.00 98.44 211 SER A CA 1
ATOM 1526 C C . SER A 1 211 ? -15.911 5.522 13.024 1.00 98.44 211 SER A C 1
ATOM 1528 O O . SER A 1 211 ? -16.830 5.531 12.209 1.00 98.44 211 SER A O 1
ATOM 1530 N N . GLY A 1 212 ? -15.819 4.605 13.983 1.00 96.56 212 GLY A N 1
ATOM 1531 C CA . GLY A 1 212 ? -16.857 3.612 14.249 1.00 96.56 212 GLY A CA 1
ATOM 1532 C C . GLY A 1 212 ? -16.353 2.175 14.212 1.00 96.56 212 GLY A C 1
ATOM 1533 O O . GLY A 1 212 ? -15.197 1.894 13.901 1.00 96.56 212 GLY A O 1
ATOM 1534 N N . ARG A 1 213 ? -17.248 1.250 14.567 1.00 94.75 213 ARG A N 1
ATOM 1535 C CA . ARG A 1 213 ? -16.962 -0.185 14.513 1.00 94.75 213 ARG A CA 1
ATOM 1536 C C . ARG A 1 213 ? -17.136 -0.689 13.091 1.00 94.75 213 ARG A C 1
ATOM 1538 O O . ARG A 1 213 ? -18.164 -0.449 12.467 1.00 94.75 213 ARG A O 1
ATOM 1545 N N . LEU A 1 214 ? -16.137 -1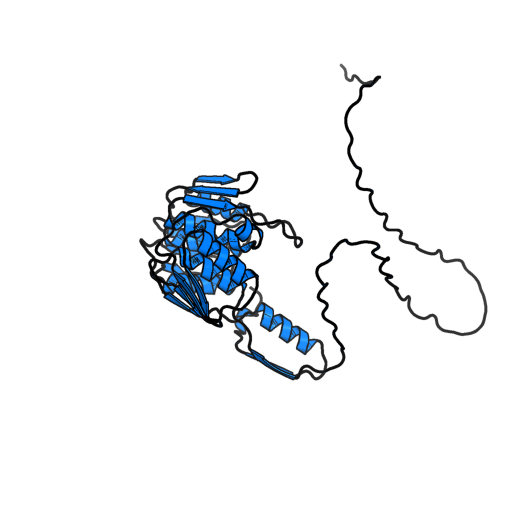.421 12.620 1.00 98.25 214 LEU A N 1
ATOM 1546 C CA . LEU A 1 214 ? -16.140 -2.003 11.289 1.00 98.25 214 LEU A CA 1
ATOM 1547 C C . LEU A 1 214 ? -16.773 -3.388 11.324 1.00 98.25 214 LEU A C 1
ATOM 1549 O O . LEU A 1 214 ? -16.459 -4.208 12.186 1.00 98.25 214 LEU A O 1
ATOM 1553 N N . THR A 1 215 ? -17.623 -3.647 10.345 1.00 98.19 215 THR A N 1
ATOM 1554 C CA . THR A 1 215 ? -18.303 -4.923 10.140 1.00 98.19 215 THR A CA 1
ATOM 1555 C C . THR A 1 215 ? -18.019 -5.426 8.734 1.00 98.19 215 THR A C 1
ATOM 1557 O O . THR A 1 215 ? -17.902 -4.649 7.782 1.00 98.19 215 THR A O 1
ATOM 1560 N N . GLY A 1 216 ? -17.872 -6.739 8.610 1.00 97.50 216 GLY A N 1
ATOM 1561 C CA . GLY A 1 216 ? -17.702 -7.405 7.335 1.00 97.50 216 GLY A CA 1
ATOM 1562 C C . GLY A 1 216 ? -18.949 -7.253 6.472 1.00 97.50 216 GLY A C 1
ATOM 1563 O O . GLY A 1 216 ? -20.074 -7.411 6.947 1.00 97.50 216 GLY A O 1
ATOM 1564 N N . THR A 1 217 ? -18.750 -6.924 5.198 1.00 98.56 217 THR A N 1
ATOM 1565 C CA . THR A 1 217 ? -19.840 -6.711 4.239 1.00 98.56 217 THR A CA 1
ATOM 1566 C C . THR A 1 217 ? -19.403 -7.010 2.804 1.00 98.56 217 THR A C 1
ATOM 1568 O O . THR A 1 217 ? -18.220 -7.184 2.514 1.00 98.56 217 THR A O 1
ATOM 1571 N N . ALA A 1 218 ? -20.341 -7.025 1.863 1.00 98.44 218 ALA A N 1
ATOM 1572 C CA . ALA A 1 218 ? -20.005 -7.006 0.444 1.00 98.44 218 ALA A CA 1
ATOM 1573 C C . ALA A 1 218 ? -19.849 -5.557 -0.050 1.00 98.44 218 ALA A C 1
ATOM 1575 O O . ALA A 1 218 ? -20.750 -4.739 0.129 1.00 98.44 218 ALA A O 1
ATOM 1576 N N . VAL A 1 219 ? -18.731 -5.254 -0.710 1.00 98.00 219 VAL A N 1
ATOM 1577 C CA . VAL A 1 219 ? -18.462 -3.965 -1.360 1.00 98.00 219 VAL A CA 1
ATOM 1578 C C . VAL A 1 219 ? -18.223 -4.207 -2.847 1.00 98.00 219 VAL A C 1
ATOM 1580 O O . VAL A 1 219 ? -17.385 -5.026 -3.212 1.00 98.00 219 VAL A O 1
ATOM 1583 N N . GLU A 1 220 ? -18.941 -3.492 -3.707 1.00 97.94 220 GLU A N 1
ATOM 1584 C CA . GLU A 1 220 ? -18.758 -3.522 -5.163 1.00 97.94 220 GLU A CA 1
ATOM 1585 C C . GLU A 1 220 ? -18.108 -2.211 -5.607 1.00 97.94 220 GLU A C 1
ATOM 1587 O O . GLU A 1 220 ? -18.675 -1.137 -5.400 1.00 97.94 220 GLU A O 1
ATOM 1592 N N . LEU A 1 221 ? -16.917 -2.280 -6.203 1.00 97.75 221 LEU A N 1
ATOM 1593 C CA . LEU A 1 221 ? -16.243 -1.093 -6.723 1.00 97.75 221 LEU A CA 1
ATOM 1594 C C . LEU A 1 221 ? -16.768 -0.748 -8.121 1.00 97.75 221 LEU A C 1
ATOM 1596 O O . LEU A 1 221 ? -16.859 -1.610 -8.994 1.00 97.75 221 LEU A O 1
ATOM 1600 N N . ALA A 1 222 ? -17.046 0.533 -8.381 1.00 95.88 222 ALA A N 1
ATOM 1601 C CA . ALA A 1 222 ? -17.516 0.974 -9.700 1.00 95.88 222 ALA A CA 1
ATOM 1602 C C . ALA A 1 222 ? -16.489 0.708 -10.822 1.00 95.88 222 ALA A C 1
ATOM 1604 O O . ALA A 1 222 ? -16.853 0.506 -11.979 1.00 95.88 222 ALA A O 1
ATOM 1605 N N . PHE A 1 223 ? -15.200 0.691 -10.476 1.00 94.81 223 PHE A N 1
ATOM 1606 C CA . PHE A 1 223 ? -14.090 0.284 -11.335 1.00 94.81 223 PHE A CA 1
ATOM 1607 C C . PHE A 1 223 ? -12.956 -0.291 -10.462 1.00 94.81 223 PHE A C 1
ATOM 1609 O O . PHE A 1 223 ? -12.902 0.038 -9.272 1.00 94.81 223 PHE A O 1
ATOM 1616 N N . PRO A 1 224 ? -12.032 -1.100 -11.020 1.00 95.69 224 PRO A N 1
ATOM 1617 C CA . PRO A 1 224 ? -10.944 -1.728 -10.265 1.00 95.69 224 PRO A CA 1
ATOM 1618 C C . PRO A 1 224 ? -9.885 -0.707 -9.824 1.00 95.69 224 PRO A C 1
ATOM 1620 O O . PRO A 1 224 ? -8.825 -0.556 -10.424 1.00 95.69 224 PRO A O 1
ATOM 1623 N N . SER A 1 225 ? -10.190 0.044 -8.768 1.00 96.69 225 SER A N 1
ATOM 1624 C CA . SER A 1 225 ? -9.283 1.020 -8.169 1.00 96.69 225 SER A CA 1
ATOM 1625 C C . SER A 1 225 ? -8.284 0.322 -7.251 1.00 96.69 225 SER A C 1
ATOM 1627 O O . SER A 1 225 ? -8.679 -0.243 -6.229 1.00 96.69 225 SER A O 1
ATOM 1629 N N . VAL A 1 226 ? -6.990 0.408 -7.582 1.00 97.12 226 VAL A N 1
ATOM 1630 C CA . VAL A 1 226 ? -5.889 -0.141 -6.767 1.00 97.12 226 VAL A CA 1
ATOM 1631 C C . VAL A 1 226 ? -5.955 0.391 -5.338 1.00 97.12 226 VAL A C 1
ATOM 1633 O O . VAL A 1 226 ? -6.125 -0.382 -4.402 1.00 97.12 226 VAL A O 1
ATOM 1636 N N . GLY A 1 227 ? -5.952 1.716 -5.169 1.00 96.88 227 GLY A N 1
ATOM 1637 C CA . GLY A 1 227 ? -5.934 2.317 -3.836 1.00 96.88 227 GLY A CA 1
ATOM 1638 C C . GLY A 1 227 ? -7.181 2.000 -3.006 1.00 96.88 227 GLY A C 1
ATOM 1639 O O . GLY A 1 227 ? -7.068 1.797 -1.798 1.00 96.88 227 GLY A O 1
ATOM 1640 N N . ALA A 1 228 ? -8.369 1.938 -3.625 1.00 97.75 228 ALA A N 1
ATOM 1641 C CA . ALA A 1 228 ? -9.585 1.568 -2.898 1.00 97.75 228 ALA A CA 1
ATOM 1642 C C . ALA A 1 228 ? -9.543 0.090 -2.488 1.00 97.75 228 ALA A C 1
ATOM 1644 O O . ALA A 1 228 ? -9.861 -0.232 -1.348 1.00 97.75 228 ALA A O 1
ATOM 1645 N N . THR A 1 229 ? -9.082 -0.790 -3.382 1.00 98.69 229 THR A N 1
ATOM 1646 C CA . THR A 1 229 ? -8.912 -2.222 -3.099 1.00 98.69 229 THR A CA 1
ATOM 1647 C C . THR A 1 229 ? -7.943 -2.439 -1.937 1.00 98.69 229 THR A C 1
ATOM 1649 O O . THR A 1 229 ? -8.282 -3.134 -0.984 1.00 98.69 229 THR A O 1
ATOM 1652 N N . GLU A 1 230 ? -6.771 -1.801 -1.968 1.00 98.75 230 GLU A N 1
ATOM 1653 C CA . GLU A 1 230 ? -5.756 -1.886 -0.911 1.00 98.75 230 GLU A CA 1
ATOM 1654 C C . GLU A 1 230 ? -6.280 -1.353 0.428 1.00 98.75 230 GLU A C 1
ATOM 1656 O O . GLU A 1 230 ? -6.153 -2.018 1.455 1.00 98.75 230 GLU A O 1
ATOM 1661 N N . CYS A 1 231 ? -6.915 -0.175 0.415 1.00 98.62 231 CYS A N 1
ATOM 1662 C CA . CYS A 1 231 ? -7.492 0.445 1.606 1.00 98.62 231 CYS A CA 1
ATOM 1663 C C . CYS A 1 231 ? -8.541 -0.460 2.258 1.00 98.62 231 CYS A C 1
ATOM 1665 O O . CYS A 1 231 ? -8.450 -0.737 3.451 1.00 98.62 231 CYS A O 1
ATOM 1667 N N . LEU A 1 232 ? -9.513 -0.942 1.480 1.00 98.81 232 LEU A N 1
ATOM 1668 C CA . LEU A 1 232 ? -10.594 -1.783 1.991 1.00 98.81 232 LEU A CA 1
ATOM 1669 C C . LEU A 1 232 ? -10.085 -3.153 2.438 1.00 98.81 232 LEU A C 1
ATOM 1671 O O . LEU A 1 232 ? -10.540 -3.660 3.458 1.00 98.81 232 LEU A O 1
ATOM 1675 N N . MET A 1 233 ? -9.113 -3.732 1.728 1.00 98.88 233 MET A N 1
ATOM 1676 C CA . MET A 1 233 ? -8.498 -5.001 2.116 1.00 98.88 233 MET A CA 1
ATOM 1677 C C . MET A 1 233 ? -7.761 -4.881 3.455 1.00 98.88 233 MET A C 1
ATOM 1679 O O . MET A 1 233 ? -7.955 -5.727 4.323 1.00 98.88 233 MET A O 1
ATOM 1683 N N . MET A 1 234 ? -6.977 -3.815 3.659 1.00 98.88 234 MET A N 1
ATOM 1684 C CA . MET A 1 234 ? -6.337 -3.533 4.951 1.00 98.88 234 MET A CA 1
ATOM 1685 C C . MET A 1 234 ? -7.369 -3.329 6.062 1.00 98.88 234 MET A C 1
ATOM 1687 O O . MET A 1 234 ? -7.233 -3.905 7.139 1.00 98.88 234 MET A O 1
ATOM 1691 N N . THR A 1 235 ? -8.414 -2.536 5.807 1.00 98.81 235 THR A N 1
ATOM 1692 C CA . THR A 1 235 ? -9.469 -2.271 6.792 1.00 98.81 235 THR A CA 1
ATOM 1693 C C . THR A 1 235 ? -10.224 -3.541 7.184 1.00 98.81 235 THR A C 1
ATOM 1695 O O . THR A 1 235 ? -10.497 -3.761 8.362 1.00 98.81 235 THR A O 1
ATOM 1698 N N . ALA A 1 236 ? -10.528 -4.405 6.214 1.00 98.81 236 ALA A N 1
ATOM 1699 C CA . ALA A 1 236 ? -11.287 -5.632 6.430 1.00 98.81 236 ALA A CA 1
ATOM 1700 C C . ALA A 1 236 ? -10.553 -6.664 7.293 1.00 98.81 236 ALA A C 1
ATOM 1702 O O . ALA A 1 236 ? -11.205 -7.501 7.915 1.00 98.81 236 ALA A O 1
ATOM 1703 N N . CYS A 1 237 ? -9.221 -6.597 7.377 1.00 98.81 237 CYS A N 1
ATOM 1704 C CA . CYS A 1 237 ? -8.436 -7.522 8.190 1.00 98.81 237 CYS A CA 1
ATOM 1705 C C . CYS A 1 237 ? -8.775 -7.473 9.685 1.00 98.81 237 CYS A C 1
ATOM 1707 O O . CYS A 1 237 ? -8.614 -8.494 10.345 1.00 98.81 237 CYS A O 1
ATOM 1709 N N . LEU A 1 238 ? -9.247 -6.338 10.214 1.00 98.62 238 LEU A N 1
ATOM 1710 C CA . LEU A 1 238 ? -9.639 -6.192 11.627 1.00 98.62 238 LEU A CA 1
ATOM 1711 C C . LEU A 1 238 ? -11.139 -5.882 11.809 1.00 98.62 238 LEU A C 1
ATOM 1713 O O . LEU A 1 238 ? -11.572 -5.537 12.905 1.00 98.62 238 LEU A O 1
ATOM 1717 N N . ALA A 1 239 ? -11.943 -5.976 10.745 1.00 98.50 239 ALA A N 1
ATOM 1718 C CA . ALA A 1 239 ? -13.393 -5.790 10.826 1.00 98.50 239 ALA A CA 1
ATOM 1719 C C . ALA A 1 239 ? -14.086 -7.029 11.421 1.00 98.50 239 ALA A C 1
ATOM 1721 O O . ALA A 1 239 ? -13.617 -8.149 11.243 1.00 98.50 239 ALA A O 1
ATOM 1722 N N . ASP A 1 240 ? -15.232 -6.868 12.085 1.00 98.44 240 ASP A N 1
ATOM 1723 C CA . ASP A 1 240 ? -15.983 -8.015 12.610 1.00 98.44 240 ASP A CA 1
ATOM 1724 C C . ASP A 1 240 ? -16.730 -8.750 11.487 1.00 98.44 240 ASP A C 1
ATOM 1726 O O . ASP A 1 240 ? -17.680 -8.221 10.911 1.00 98.44 240 ASP A O 1
ATOM 1730 N N . GLY A 1 241 ? -16.306 -9.973 11.165 1.00 98.31 241 GLY A N 1
ATOM 1731 C CA . GLY A 1 241 ? -16.940 -10.823 10.157 1.00 98.31 241 GLY A CA 1
ATOM 1732 C C . GLY A 1 241 ? -16.148 -10.951 8.854 1.00 98.31 241 GLY A C 1
ATOM 1733 O O . GLY A 1 241 ? -14.919 -10.920 8.834 1.00 98.31 241 GLY A O 1
ATOM 1734 N N . GLU A 1 242 ? -16.857 -11.186 7.752 1.00 98.75 242 GLU A N 1
ATOM 1735 C CA . GLU A 1 242 ? -16.265 -11.425 6.432 1.00 98.75 242 GLU A CA 1
ATOM 1736 C C . GLU A 1 242 ? -16.623 -10.294 5.469 1.00 98.75 242 GLU A C 1
ATOM 1738 O O . GLU A 1 242 ? -17.788 -9.926 5.337 1.00 98.75 242 GLU A O 1
ATOM 1743 N N . THR A 1 243 ? -15.614 -9.750 4.792 1.00 98.88 243 THR A N 1
ATOM 1744 C CA . THR A 1 243 ? -15.767 -8.731 3.754 1.00 98.88 243 THR A CA 1
ATOM 1745 C C . THR A 1 243 ? -15.474 -9.334 2.389 1.00 98.88 243 THR A C 1
ATOM 1747 O O . THR A 1 243 ? -14.449 -9.988 2.209 1.00 98.88 243 THR A O 1
ATOM 1750 N N . THR A 1 244 ? -16.337 -9.083 1.408 1.00 98.81 244 THR A N 1
ATOM 1751 C CA . THR A 1 244 ? -16.087 -9.431 0.002 1.00 98.81 244 THR A CA 1
ATOM 1752 C C . THR A 1 244 ? -15.967 -8.155 -0.820 1.00 98.81 244 THR A C 1
ATOM 1754 O O . THR A 1 244 ? -16.937 -7.414 -0.941 1.00 98.81 244 THR A O 1
ATOM 1757 N N . ILE A 1 245 ? -14.803 -7.913 -1.416 1.00 98.81 245 ILE A N 1
ATOM 1758 C CA . ILE A 1 245 ? -14.544 -6.790 -2.320 1.00 98.81 245 ILE A CA 1
ATOM 1759 C C . ILE A 1 245 ? -14.667 -7.306 -3.753 1.00 98.81 245 ILE A C 1
ATOM 1761 O O . ILE A 1 245 ? -13.881 -8.152 -4.182 1.00 98.81 245 ILE A O 1
ATOM 1765 N N . ARG A 1 246 ? -15.658 -6.815 -4.491 1.00 98.56 246 ARG A N 1
ATOM 1766 C CA . ARG A 1 246 ? -15.941 -7.174 -5.884 1.00 98.56 246 ARG A CA 1
ATOM 1767 C C . ARG A 1 246 ? -15.494 -6.077 -6.840 1.00 98.56 246 ARG A C 1
ATOM 1769 O O . ARG A 1 246 ? -15.396 -4.910 -6.457 1.00 98.56 246 ARG A O 1
ATOM 1776 N N . ASN A 1 247 ? -15.200 -6.488 -8.072 1.00 97.81 247 ASN A N 1
ATOM 1777 C CA . ASN A 1 247 ? -14.511 -5.676 -9.072 1.00 97.81 247 ASN A CA 1
ATOM 1778 C C . ASN A 1 247 ? -13.188 -5.107 -8.528 1.00 97.81 247 ASN A C 1
ATOM 1780 O O . ASN A 1 247 ? -12.845 -3.946 -8.737 1.00 97.81 247 ASN A O 1
ATOM 1784 N N . ALA A 1 248 ? -12.471 -5.940 -7.769 1.00 98.38 248 ALA A N 1
ATOM 1785 C CA . ALA A 1 248 ? -11.200 -5.589 -7.159 1.00 98.38 248 ALA A CA 1
ATOM 1786 C C . ALA A 1 248 ? -10.096 -5.410 -8.212 1.00 98.38 248 ALA A C 1
ATOM 1788 O O . ALA A 1 248 ? -10.095 -6.052 -9.269 1.00 98.38 248 ALA A O 1
ATOM 1789 N N . ALA A 1 249 ? -9.136 -4.548 -7.885 1.00 97.75 249 ALA A N 1
ATOM 1790 C CA . ALA A 1 249 ? -7.880 -4.421 -8.608 1.00 97.75 249 ALA A CA 1
ATOM 1791 C C . ALA A 1 249 ? -7.085 -5.741 -8.574 1.00 97.75 249 ALA A C 1
ATOM 1793 O O . ALA A 1 249 ? -7.075 -6.454 -7.568 1.00 97.75 249 ALA A O 1
ATOM 1794 N N . ARG A 1 250 ? -6.443 -6.074 -9.697 1.00 97.44 250 ARG A N 1
ATOM 1795 C CA . ARG A 1 250 ? -5.765 -7.364 -9.949 1.00 97.44 250 ARG A CA 1
ATOM 1796 C C . ARG A 1 250 ? -4.251 -7.231 -10.061 1.00 97.44 250 ARG A C 1
ATOM 1798 O O . ARG A 1 250 ? -3.551 -8.193 -10.356 1.00 97.44 250 ARG A O 1
ATOM 1805 N N . GLU A 1 251 ? -3.759 -6.025 -9.849 1.00 97.31 251 GLU A N 1
ATOM 1806 C CA . GLU A 1 251 ? -2.372 -5.648 -9.977 1.00 97.31 251 GLU A CA 1
ATOM 1807 C C . GLU A 1 251 ? -1.475 -6.454 -9.018 1.00 97.31 251 GLU A C 1
ATOM 1809 O O . GLU A 1 251 ? -1.874 -6.724 -7.879 1.00 97.31 251 GLU A O 1
ATOM 1814 N N . PRO A 1 252 ? -0.238 -6.801 -9.427 1.00 97.31 252 PRO A N 1
ATOM 1815 C CA . PRO A 1 252 ? 0.714 -7.527 -8.581 1.00 97.31 252 PRO A CA 1
ATOM 1816 C C . PRO A 1 252 ? 0.968 -6.869 -7.222 1.00 97.31 252 PRO A C 1
ATOM 1818 O O . PRO A 1 252 ? 1.219 -7.551 -6.232 1.00 97.31 252 PRO A O 1
ATOM 1821 N N . GLU A 1 253 ? 0.863 -5.542 -7.149 1.00 97.88 253 GLU A N 1
ATOM 1822 C CA . GLU A 1 253 ? 0.995 -4.790 -5.903 1.00 97.88 253 GLU A CA 1
ATOM 1823 C C . GLU A 1 253 ? -0.112 -5.129 -4.882 1.00 97.88 253 GLU A C 1
ATOM 1825 O O . GLU A 1 253 ? 0.169 -5.275 -3.691 1.00 97.88 253 GLU A O 1
ATOM 1830 N N . VAL A 1 254 ? -1.345 -5.367 -5.349 1.00 98.56 254 VAL A N 1
ATOM 1831 C CA . VAL A 1 254 ? -2.473 -5.816 -4.512 1.00 98.56 254 VAL A CA 1
ATOM 1832 C C . VAL A 1 254 ? -2.226 -7.237 -4.004 1.00 98.56 254 VAL A C 1
ATOM 1834 O O . VAL A 1 254 ? -2.484 -7.541 -2.838 1.00 98.56 254 VAL A O 1
ATOM 1837 N N . VAL A 1 255 ? -1.683 -8.108 -4.860 1.00 98.44 255 VAL A N 1
ATOM 1838 C CA . VAL A 1 255 ? -1.300 -9.480 -4.487 1.00 98.44 255 VAL A CA 1
ATOM 1839 C C . VAL A 1 255 ? -0.195 -9.469 -3.430 1.00 98.44 255 VAL A C 1
ATOM 1841 O O . VAL A 1 255 ? -0.271 -10.212 -2.452 1.00 98.44 255 VAL A O 1
ATOM 1844 N N . ALA A 1 256 ? 0.799 -8.592 -3.580 1.00 98.62 256 ALA A N 1
ATOM 1845 C CA . ALA A 1 256 ? 1.882 -8.441 -2.616 1.00 98.62 256 ALA A CA 1
ATOM 1846 C C . ALA A 1 256 ? 1.367 -7.977 -1.246 1.00 98.62 256 ALA A C 1
ATOM 1848 O O . ALA A 1 256 ? 1.729 -8.554 -0.219 1.00 98.62 256 ALA A O 1
ATOM 1849 N N . LEU A 1 257 ? 0.458 -6.995 -1.225 1.00 98.88 257 LEU A N 1
ATOM 1850 C CA . LEU A 1 257 ? -0.198 -6.548 0.002 1.00 98.88 257 LEU A CA 1
ATOM 1851 C C . LEU A 1 257 ? -0.964 -7.691 0.684 1.00 98.88 257 LEU A C 1
ATOM 1853 O O . LEU A 1 257 ? -0.792 -7.910 1.883 1.00 98.88 257 LEU A O 1
ATOM 1857 N N . ALA A 1 258 ? -1.760 -8.457 -0.068 1.00 98.88 258 ALA A N 1
ATOM 1858 C CA . ALA A 1 258 ? -2.443 -9.636 0.466 1.00 98.88 258 ALA A CA 1
ATOM 1859 C C . ALA A 1 258 ? -1.449 -10.661 1.043 1.00 98.88 258 ALA A C 1
ATOM 1861 O O . ALA A 1 258 ? -1.704 -11.247 2.094 1.00 98.88 258 ALA A O 1
ATOM 1862 N N . GLY A 1 259 ? -0.295 -10.835 0.392 1.00 98.81 259 GLY A N 1
ATOM 1863 C CA . GLY A 1 259 ? 0.789 -11.692 0.859 1.00 98.81 259 GLY A CA 1
ATOM 1864 C C . GLY A 1 259 ? 1.374 -11.252 2.203 1.00 98.81 259 GLY A C 1
ATOM 1865 O O . GLY A 1 259 ? 1.550 -12.095 3.083 1.00 98.81 259 GLY A O 1
ATOM 1866 N N . LEU A 1 260 ? 1.652 -9.958 2.393 1.00 98.88 260 LEU A N 1
ATOM 1867 C CA . LEU A 1 260 ? 2.113 -9.440 3.687 1.00 98.88 260 LEU A CA 1
ATOM 1868 C C . LEU A 1 260 ? 1.038 -9.614 4.759 1.00 98.88 260 LEU A C 1
ATOM 1870 O O . LEU A 1 260 ? 1.330 -10.160 5.819 1.00 98.88 260 LEU A O 1
ATOM 1874 N N . LEU A 1 261 ? -0.204 -9.215 4.474 1.00 98.88 261 LEU A N 1
ATOM 1875 C CA . LEU A 1 261 ? -1.310 -9.341 5.426 1.00 98.88 261 LEU A CA 1
ATOM 1876 C C . LEU A 1 261 ? -1.520 -10.802 5.854 1.00 98.88 261 LEU A C 1
ATOM 1878 O O . LEU A 1 261 ? -1.728 -11.068 7.035 1.00 98.88 261 LEU A O 1
ATOM 1882 N N . ALA A 1 262 ? -1.394 -11.757 4.928 1.00 98.81 262 ALA A N 1
ATOM 1883 C CA . ALA A 1 262 ? -1.436 -13.184 5.241 1.00 98.81 262 ALA A CA 1
ATOM 1884 C C . ALA A 1 262 ? -0.259 -13.625 6.129 1.00 98.81 262 ALA A C 1
ATOM 1886 O O . ALA A 1 262 ? -0.467 -14.363 7.092 1.00 98.81 262 ALA A O 1
ATOM 1887 N N . ARG A 1 263 ? 0.968 -13.140 5.873 1.00 98.69 263 ARG A N 1
ATOM 1888 C CA . ARG A 1 263 ? 2.126 -13.400 6.755 1.00 98.69 263 ARG A CA 1
ATOM 1889 C C . ARG A 1 263 ? 1.951 -12.824 8.157 1.00 98.69 263 ARG A C 1
ATOM 1891 O O . ARG A 1 263 ? 2.472 -13.400 9.104 1.00 98.69 263 ARG A O 1
ATOM 1898 N N . MET A 1 264 ? 1.214 -11.726 8.284 1.00 98.75 264 MET A N 1
ATOM 1899 C CA . MET A 1 264 ? 0.860 -11.115 9.565 1.00 98.75 264 MET A CA 1
ATOM 1900 C C . MET A 1 264 ? -0.280 -11.859 10.292 1.00 98.75 264 MET A C 1
ATOM 1902 O O . MET A 1 264 ? -0.645 -11.472 11.397 1.00 98.75 264 MET A O 1
ATOM 1906 N N . GLY A 1 265 ? -0.853 -12.918 9.702 1.00 98.62 265 GLY A N 1
ATOM 1907 C CA . GLY A 1 265 ? -1.938 -13.718 10.292 1.00 98.62 265 GLY A CA 1
ATOM 1908 C C . GLY A 1 265 ? -3.336 -13.426 9.734 1.00 98.62 265 GLY A C 1
ATOM 1909 O O . GLY A 1 265 ? -4.323 -13.997 10.203 1.00 98.62 265 GLY A O 1
ATOM 1910 N N . GLY A 1 266 ? -3.442 -12.563 8.723 1.00 98.44 266 GLY A N 1
ATOM 1911 C CA . GLY A 1 266 ? -4.701 -12.237 8.064 1.00 98.44 266 GLY A CA 1
ATOM 1912 C C . GLY A 1 266 ? -5.255 -13.405 7.248 1.00 98.44 266 GLY A C 1
ATOM 1913 O O . GLY A 1 266 ? -4.519 -14.233 6.711 1.00 98.44 266 GLY A O 1
ATOM 1914 N N . LYS A 1 267 ? -6.583 -13.446 7.098 1.00 98.69 267 LYS A N 1
ATOM 1915 C CA . LYS A 1 267 ? -7.286 -14.452 6.290 1.00 98.69 267 LYS A CA 1
ATOM 1916 C C . LYS A 1 267 ? -7.819 -13.817 5.008 1.00 98.69 267 LYS A C 1
ATOM 1918 O O . LYS A 1 267 ? -8.967 -13.379 4.963 1.00 98.69 267 LYS A O 1
ATOM 1923 N N . ILE A 1 268 ? -6.972 -13.764 3.980 1.00 98.56 268 ILE A N 1
ATOM 1924 C CA . ILE A 1 268 ? -7.273 -13.167 2.673 1.00 98.56 268 ILE A CA 1
ATOM 1925 C C . ILE A 1 268 ? -7.256 -14.257 1.597 1.00 98.56 268 ILE A C 1
ATOM 1927 O O . ILE A 1 268 ? -6.375 -15.113 1.582 1.00 98.56 268 ILE A O 1
ATOM 1931 N N . SER A 1 269 ? -8.214 -14.214 0.673 1.00 98.50 269 SER A N 1
ATOM 1932 C CA . SER A 1 269 ? -8.251 -15.073 -0.514 1.00 98.50 269 SER A CA 1
ATOM 1933 C C . SER A 1 269 ? -8.748 -14.305 -1.740 1.00 98.50 269 SER A C 1
ATOM 1935 O O . SER A 1 269 ? -9.427 -13.287 -1.611 1.00 98.50 269 SER A O 1
ATOM 1937 N N . GLY A 1 270 ? -8.396 -14.779 -2.938 1.00 98.06 270 GLY A N 1
ATOM 1938 C CA . GLY A 1 270 ? -8.855 -14.193 -4.204 1.00 98.06 270 GLY A CA 1
ATOM 1939 C C . GLY A 1 270 ? -8.074 -12.965 -4.693 1.00 98.06 270 GLY A C 1
ATOM 1940 O O . GLY A 1 270 ? -8.431 -12.406 -5.729 1.00 98.06 270 GLY A O 1
ATOM 1941 N N . ALA A 1 271 ? -6.997 -12.554 -4.013 1.00 97.75 271 ALA A N 1
ATOM 1942 C CA . ALA A 1 271 ? -6.100 -11.509 -4.517 1.00 97.75 271 ALA A CA 1
ATOM 1943 C C . ALA A 1 271 ? -5.518 -11.896 -5.890 1.00 97.75 271 ALA A C 1
ATOM 1945 O O . ALA A 1 271 ? -5.159 -13.051 -6.112 1.00 97.75 271 ALA A O 1
ATOM 1946 N N . GLY A 1 272 ? -5.470 -10.939 -6.821 1.00 96.19 272 GLY A N 1
ATOM 1947 C CA . GLY A 1 272 ? -5.142 -11.190 -8.234 1.00 96.19 272 GLY A CA 1
ATOM 1948 C C . GLY A 1 272 ? -6.350 -11.603 -9.087 1.00 96.19 272 GLY A C 1
ATOM 1949 O O . GLY A 1 272 ? -6.249 -11.691 -10.308 1.00 96.19 272 GLY A O 1
ATOM 1950 N N . THR A 1 273 ? -7.520 -11.798 -8.472 1.00 97.12 273 THR A N 1
ATOM 1951 C CA . THR A 1 273 ? -8.803 -11.978 -9.166 1.00 97.12 273 THR A CA 1
ATOM 1952 C C . THR A 1 273 ? -9.694 -10.745 -8.987 1.00 97.12 273 THR A C 1
ATOM 1954 O O . THR A 1 273 ? -9.394 -9.855 -8.196 1.00 97.12 273 THR A O 1
ATOM 1957 N N . GLY A 1 274 ? -10.817 -10.676 -9.709 1.00 97.25 274 GLY A N 1
ATOM 1958 C CA . GLY A 1 274 ? -11.786 -9.583 -9.555 1.00 97.25 274 GLY A CA 1
ATOM 1959 C C . GLY A 1 274 ? -12.601 -9.636 -8.255 1.00 97.25 274 GLY A C 1
ATOM 1960 O O . GLY A 1 274 ? -13.489 -8.806 -8.067 1.00 97.25 274 GLY A O 1
ATOM 1961 N N . THR A 1 275 ? -12.376 -10.616 -7.375 1.00 98.50 275 THR A N 1
ATOM 1962 C CA . THR A 1 275 ? -13.082 -10.743 -6.095 1.00 98.50 275 THR A CA 1
ATOM 1963 C C . THR A 1 275 ? -12.122 -11.157 -4.987 1.00 98.50 275 THR A C 1
ATOM 1965 O O . THR A 1 275 ? -11.535 -12.233 -5.036 1.00 98.50 275 THR A O 1
ATOM 1968 N N . ILE A 1 276 ? -11.998 -10.317 -3.962 1.00 98.81 276 ILE A N 1
ATOM 1969 C CA . ILE A 1 276 ? -11.161 -10.569 -2.785 1.00 98.81 276 ILE A CA 1
ATOM 1970 C C . ILE A 1 276 ? -12.074 -10.805 -1.587 1.00 98.81 276 ILE A C 1
ATOM 1972 O O . ILE A 1 276 ? -12.963 -10.002 -1.319 1.00 98.81 276 ILE A O 1
ATOM 1976 N N . THR A 1 277 ? -11.848 -11.892 -0.853 1.00 98.81 277 THR A N 1
ATOM 1977 C CA . THR A 1 277 ? -12.565 -12.186 0.395 1.00 98.81 277 THR A CA 1
ATOM 1978 C C . THR A 1 277 ? -11.599 -12.102 1.566 1.00 98.81 277 THR A C 1
ATOM 1980 O O . THR A 1 277 ? -10.554 -12.758 1.558 1.00 98.81 277 THR A O 1
ATOM 1983 N N . VAL A 1 278 ? -11.956 -11.302 2.568 1.00 98.88 278 VAL A N 1
ATOM 1984 C CA . VAL A 1 278 ? -11.176 -11.076 3.785 1.00 98.88 278 VAL A CA 1
ATOM 1985 C C . VAL A 1 278 ? -12.031 -11.438 4.988 1.00 98.88 278 VAL A C 1
ATOM 1987 O O . VAL A 1 278 ? -13.091 -10.854 5.196 1.00 98.88 278 VAL A O 1
ATOM 1990 N N . ARG A 1 279 ? -11.569 -12.383 5.804 1.00 98.88 279 ARG A N 1
ATOM 1991 C CA . ARG A 1 279 ? -12.173 -12.671 7.106 1.00 98.88 279 ARG A CA 1
ATOM 1992 C C . ARG A 1 279 ? -11.382 -11.949 8.183 1.00 98.88 279 ARG A C 1
ATOM 1994 O O . ARG A 1 279 ? -10.195 -12.229 8.352 1.00 98.88 279 ARG A O 1
ATOM 2001 N N . GLY A 1 280 ? -12.050 -11.061 8.907 1.00 98.69 280 GLY A N 1
ATOM 2002 C CA . GLY A 1 280 ? -11.426 -10.301 9.972 1.00 98.69 280 GLY A CA 1
ATOM 2003 C C . GLY A 1 280 ? -10.878 -11.186 11.087 1.00 98.69 280 GLY A C 1
ATOM 2004 O O . GLY A 1 280 ? -11.388 -12.279 11.369 1.00 98.69 280 GLY A O 1
ATOM 2005 N N . VAL A 1 281 ? -9.796 -10.716 11.696 1.00 98.75 281 VAL A N 1
ATOM 2006 C CA . VAL A 1 281 ? -9.107 -11.340 12.825 1.00 98.75 281 VAL A CA 1
ATOM 2007 C C . VAL A 1 281 ? -8.983 -10.335 13.967 1.00 98.75 281 VAL A C 1
ATOM 2009 O O . VAL A 1 281 ? -9.079 -9.130 13.757 1.00 98.75 281 VAL A O 1
ATOM 2012 N N . ALA A 1 282 ? -8.783 -10.833 15.187 1.00 97.81 282 ALA A N 1
ATOM 2013 C CA . ALA A 1 282 ? -8.661 -9.971 16.363 1.00 97.81 282 ALA A CA 1
ATOM 2014 C C . ALA A 1 282 ? -7.391 -9.107 16.321 1.00 97.81 282 ALA A C 1
ATOM 2016 O O . ALA A 1 282 ? -7.398 -7.963 16.767 1.00 97.81 282 ALA A O 1
ATOM 2017 N N . GLU A 1 283 ? -6.305 -9.660 15.785 1.00 97.69 283 GLU A N 1
ATOM 2018 C CA . GLU A 1 283 ? -5.012 -8.998 15.705 1.00 97.69 283 GLU A CA 1
ATOM 2019 C C . GLU A 1 283 ? -4.180 -9.538 14.545 1.00 97.69 283 GLU A C 1
ATOM 2021 O O . GLU A 1 283 ? -4.395 -10.651 14.060 1.00 97.69 283 GLU A O 1
ATOM 2026 N N . LEU A 1 284 ? -3.214 -8.727 14.124 1.00 98.69 284 LEU A N 1
ATOM 2027 C CA . LEU A 1 284 ? -2.181 -9.082 13.164 1.00 98.69 284 LEU A CA 1
ATOM 2028 C C . LEU A 1 284 ? -0.819 -8.931 13.842 1.00 98.69 284 LEU A C 1
ATOM 2030 O O . LEU A 1 284 ? -0.615 -7.988 14.598 1.00 98.69 284 LEU A O 1
ATOM 2034 N N . SER A 1 285 ? 0.112 -9.842 13.586 1.00 98.50 285 SER A N 1
ATOM 2035 C CA . SER A 1 285 ? 1.460 -9.831 14.164 1.00 98.50 285 SER A CA 1
ATOM 2036 C C . SER A 1 285 ? 2.472 -9.137 13.248 1.00 98.50 285 SER A C 1
ATOM 2038 O O . SER A 1 285 ? 2.215 -8.918 12.064 1.00 98.50 285 SER A O 1
ATOM 2040 N N . GLY A 1 286 ? 3.650 -8.818 13.788 1.00 98.38 286 GLY A N 1
ATOM 2041 C CA . GLY A 1 286 ? 4.811 -8.434 12.982 1.00 98.38 286 GLY A CA 1
ATOM 2042 C C . GLY A 1 286 ? 5.223 -9.524 11.981 1.00 98.38 286 GLY A C 1
ATOM 2043 O O . GLY A 1 286 ? 4.962 -10.711 12.191 1.00 98.38 286 GLY A O 1
ATOM 2044 N N . ALA A 1 287 ? 5.870 -9.133 10.883 1.00 98.62 287 ALA A N 1
ATOM 2045 C CA . ALA A 1 287 ? 6.276 -10.051 9.818 1.00 98.62 287 ALA A CA 1
ATOM 2046 C C . ALA A 1 287 ? 7.509 -9.547 9.057 1.00 98.62 287 ALA A C 1
ATOM 2048 O O . ALA A 1 287 ? 7.811 -8.357 9.057 1.00 98.62 287 ALA A O 1
ATOM 2049 N N . ILE A 1 288 ? 8.191 -10.457 8.359 1.00 98.75 288 ILE A N 1
ATOM 2050 C CA . ILE A 1 288 ? 9.226 -10.123 7.372 1.00 98.75 288 ILE A CA 1
ATOM 2051 C C . ILE A 1 288 ? 8.655 -10.384 5.979 1.00 98.75 288 ILE A C 1
ATOM 2053 O O . ILE A 1 288 ? 8.098 -11.462 5.731 1.00 98.75 288 ILE A O 1
ATOM 2057 N N . TYR A 1 289 ? 8.788 -9.416 5.075 1.00 98.75 289 TYR A N 1
ATOM 2058 C CA . TYR A 1 289 ? 8.286 -9.514 3.709 1.00 98.75 289 TYR A CA 1
ATOM 2059 C C . TYR A 1 289 ? 9.231 -8.834 2.715 1.00 98.75 289 TYR A C 1
ATOM 2061 O O . TYR A 1 289 ? 9.696 -7.722 2.946 1.00 98.75 289 TYR A O 1
ATOM 2069 N N . GLU A 1 290 ? 9.503 -9.500 1.596 1.00 98.50 290 GLU A N 1
ATOM 2070 C CA . GLU A 1 290 ? 10.320 -8.946 0.516 1.00 98.50 290 GLU A CA 1
ATOM 2071 C C . GLU A 1 290 ? 9.433 -8.205 -0.487 1.00 98.50 290 GLU A C 1
ATOM 2073 O O . GLU A 1 290 ? 8.463 -8.768 -0.997 1.00 98.50 290 GLU A O 1
ATOM 2078 N N . VAL A 1 291 ? 9.750 -6.939 -0.771 1.00 98.44 291 VAL A N 1
ATOM 2079 C CA . VAL A 1 291 ? 9.036 -6.156 -1.786 1.00 98.44 291 VAL A CA 1
ATOM 2080 C C . VAL A 1 291 ? 9.304 -6.771 -3.170 1.00 98.44 291 VAL A C 1
ATOM 2082 O O . VAL A 1 291 ? 10.472 -6.934 -3.538 1.00 98.44 291 VAL A O 1
ATOM 2085 N N . PRO A 1 292 ? 8.261 -7.095 -3.964 1.00 97.75 292 PRO A N 1
ATOM 2086 C CA . PRO A 1 292 ? 8.446 -7.708 -5.278 1.00 97.75 292 PRO A CA 1
ATOM 2087 C C . PRO A 1 292 ? 9.159 -6.750 -6.246 1.00 97.75 292 PRO A C 1
ATOM 2089 O O . PRO A 1 292 ? 9.077 -5.535 -6.054 1.00 97.75 292 PRO A O 1
ATOM 2092 N N . PRO A 1 293 ? 9.807 -7.248 -7.313 1.00 97.69 293 PRO A N 1
ATOM 2093 C CA . PRO A 1 293 ? 10.472 -6.392 -8.296 1.00 97.69 293 PRO A CA 1
ATOM 2094 C C . PRO A 1 293 ? 9.517 -5.404 -8.981 1.00 97.69 293 PRO A C 1
ATOM 2096 O O . PRO A 1 293 ? 8.347 -5.714 -9.221 1.00 97.69 293 PRO A O 1
ATOM 2099 N N . ASP A 1 294 ? 10.016 -4.217 -9.325 1.00 97.75 294 A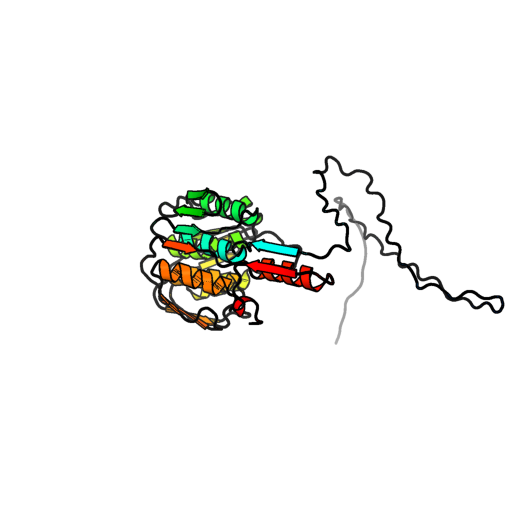SP A N 1
ATOM 2100 C CA . ASP A 1 294 ? 9.227 -3.177 -9.983 1.00 97.75 294 ASP A CA 1
ATOM 2101 C C . ASP A 1 294 ? 9.016 -3.483 -11.475 1.00 97.75 294 ASP A C 1
ATOM 2103 O O . ASP A 1 294 ? 9.889 -3.298 -12.327 1.00 97.75 294 ASP A O 1
ATOM 2107 N N . ARG A 1 295 ? 7.805 -3.934 -11.809 1.00 96.38 295 ARG A N 1
ATOM 2108 C CA . ARG A 1 295 ? 7.393 -4.216 -13.192 1.00 96.38 295 ARG A CA 1
ATOM 2109 C C . ARG A 1 295 ? 7.401 -2.975 -14.096 1.00 96.38 295 ARG A C 1
ATOM 2111 O O . ARG A 1 295 ? 7.578 -3.103 -15.307 1.00 96.38 295 ARG A O 1
ATOM 2118 N N . ILE A 1 296 ? 7.207 -1.774 -13.543 1.00 96.69 296 ILE A N 1
ATOM 2119 C CA . ILE A 1 296 ? 7.210 -0.521 -14.311 1.00 96.69 296 ILE A CA 1
ATOM 2120 C C . ILE A 1 296 ? 8.647 -0.107 -14.625 1.00 96.69 296 ILE A C 1
ATOM 2122 O O . ILE A 1 296 ? 8.933 0.286 -15.758 1.00 96.69 296 ILE A O 1
ATOM 2126 N N . GLU A 1 297 ? 9.564 -0.250 -13.669 1.00 96.69 297 GLU A N 1
ATOM 2127 C CA . GLU A 1 297 ? 11.000 -0.064 -13.908 1.00 96.69 297 GLU A CA 1
ATOM 2128 C C . GLU A 1 297 ? 11.509 -1.059 -14.959 1.00 96.69 297 GLU A C 1
ATOM 2130 O O . GLU A 1 297 ? 12.075 -0.648 -15.976 1.00 96.69 297 GLU A O 1
ATOM 2135 N N . ALA A 1 298 ? 11.220 -2.353 -14.781 1.00 96.12 298 ALA A N 1
ATOM 2136 C CA . ALA A 1 298 ? 11.600 -3.397 -15.730 1.00 96.12 298 ALA A CA 1
ATOM 2137 C C . ALA A 1 298 ? 11.063 -3.113 -17.142 1.00 96.12 298 ALA A C 1
ATOM 2139 O O . ALA A 1 298 ? 11.810 -3.161 -18.121 1.00 96.12 298 ALA A O 1
ATOM 2140 N N . GLY A 1 299 ? 9.782 -2.747 -17.256 1.00 95.62 299 GLY A N 1
ATOM 2141 C CA . GLY A 1 299 ? 9.167 -2.369 -18.528 1.00 95.62 299 GLY A CA 1
ATOM 2142 C C . GLY A 1 299 ? 9.822 -1.148 -19.173 1.00 95.62 299 GLY A C 1
ATOM 2143 O O . GLY A 1 299 ? 10.045 -1.138 -20.382 1.00 95.62 299 GLY A O 1
ATOM 2144 N N . THR A 1 300 ? 10.192 -0.145 -18.375 1.00 96.44 300 THR A N 1
ATOM 2145 C CA . THR A 1 300 ? 10.855 1.075 -18.860 1.00 96.44 300 THR A CA 1
ATOM 2146 C C . THR A 1 300 ? 12.195 0.752 -19.518 1.00 96.44 300 THR A C 1
ATOM 2148 O O . THR A 1 300 ? 12.451 1.185 -20.644 1.00 96.44 300 THR A O 1
ATOM 2151 N N . PHE A 1 301 ? 13.034 -0.058 -18.868 1.00 96.12 301 PHE A N 1
ATOM 2152 C CA . PHE A 1 301 ? 14.330 -0.447 -19.429 1.00 96.12 301 PHE A CA 1
ATOM 2153 C C . PHE A 1 301 ? 14.210 -1.441 -20.587 1.00 96.12 301 PHE A C 1
ATOM 2155 O O . PHE A 1 301 ? 14.974 -1.344 -21.550 1.00 96.12 301 PHE A O 1
ATOM 2162 N N . ALA A 1 302 ? 13.220 -2.337 -20.556 1.00 94.69 302 ALA A N 1
ATOM 2163 C CA . ALA A 1 302 ? 12.928 -3.223 -21.680 1.00 94.69 302 ALA A CA 1
ATOM 2164 C C . ALA A 1 302 ? 12.546 -2.426 -22.940 1.00 94.69 302 ALA A C 1
ATOM 2166 O O . ALA A 1 302 ? 13.073 -2.682 -24.023 1.00 94.69 302 ALA A O 1
ATOM 2167 N N . ILE A 1 303 ? 11.688 -1.408 -22.796 1.00 95.81 303 ILE A N 1
ATOM 2168 C CA . ILE A 1 303 ? 11.321 -0.498 -23.890 1.00 95.81 303 ILE A CA 1
ATOM 2169 C C . ILE A 1 303 ? 12.544 0.295 -24.364 1.00 95.81 303 ILE A C 1
ATOM 2171 O O . ILE A 1 303 ? 12.760 0.420 -25.570 1.00 95.81 303 ILE A O 1
ATOM 2175 N N . ALA A 1 304 ? 13.373 0.801 -23.445 1.00 95.06 304 ALA A N 1
ATOM 2176 C CA . ALA A 1 304 ? 14.586 1.533 -23.801 1.00 95.06 304 ALA A CA 1
ATOM 2177 C C . ALA A 1 304 ? 15.540 0.685 -24.663 1.00 95.06 304 ALA A C 1
ATOM 2179 O O . ALA A 1 304 ? 16.023 1.166 -25.689 1.00 95.06 304 ALA A O 1
ATOM 2180 N N . ALA A 1 305 ? 15.761 -0.584 -24.300 1.00 94.56 305 ALA A N 1
ATOM 2181 C CA . ALA A 1 305 ? 16.567 -1.512 -25.094 1.00 94.56 305 ALA A CA 1
ATOM 2182 C C . ALA A 1 305 ? 15.932 -1.815 -26.458 1.00 94.56 305 ALA A C 1
ATOM 2184 O O . ALA A 1 305 ? 16.628 -1.792 -27.473 1.00 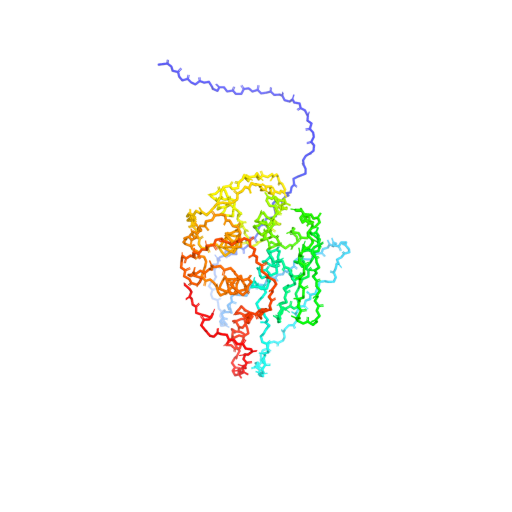94.56 305 ALA A O 1
ATOM 2185 N N . ALA A 1 306 ? 14.616 -2.043 -26.502 1.00 94.19 306 ALA A N 1
ATOM 2186 C CA . ALA A 1 306 ? 13.898 -2.335 -27.742 1.00 94.19 306 ALA A CA 1
ATOM 2187 C C . ALA A 1 306 ? 13.950 -1.176 -28.757 1.00 94.19 306 ALA A C 1
ATOM 2189 O O . ALA A 1 306 ? 13.976 -1.407 -29.965 1.00 94.19 306 ALA A O 1
ATOM 2190 N N . CYS A 1 307 ? 14.000 0.071 -28.281 1.00 95.12 307 CYS A N 1
ATOM 2191 C CA . CYS A 1 307 ? 14.068 1.264 -29.125 1.00 95.12 307 CYS A CA 1
ATOM 2192 C C . CYS A 1 307 ? 15.450 1.517 -29.753 1.00 95.12 307 CYS A C 1
ATOM 2194 O O . CYS A 1 307 ? 15.552 2.333 -30.672 1.00 95.12 307 CYS A O 1
ATOM 2196 N N . VAL A 1 308 ? 16.515 0.862 -29.276 1.00 93.56 308 VAL A N 1
ATOM 2197 C CA . VAL A 1 308 ? 17.892 1.129 -29.715 1.00 93.56 308 VAL A CA 1
ATOM 2198 C C . VAL A 1 308 ? 18.488 -0.114 -30.391 1.00 93.56 308 VAL A C 1
ATOM 2200 O O . VAL A 1 308 ? 18.819 -1.084 -29.703 1.00 93.56 308 VAL A O 1
ATOM 2203 N N . PRO A 1 309 ? 18.683 -0.104 -31.726 1.00 93.56 309 PRO A N 1
ATOM 2204 C CA . PRO A 1 309 ? 19.214 -1.251 -32.458 1.00 93.56 309 PRO A CA 1
ATOM 2205 C C . PRO A 1 309 ? 20.555 -1.760 -31.912 1.00 93.56 309 PRO A C 1
ATOM 2207 O O . PRO A 1 309 ? 21.466 -0.981 -31.635 1.00 93.56 309 PRO A O 1
ATOM 2210 N N . GLY A 1 310 ? 20.684 -3.085 -31.797 1.00 93.94 310 GLY A N 1
ATOM 2211 C CA . GLY A 1 310 ? 21.902 -3.744 -31.312 1.00 93.94 310 GLY A CA 1
ATOM 2212 C C . GLY A 1 310 ? 22.090 -3.725 -29.791 1.00 93.94 310 GLY A C 1
ATOM 2213 O O . GLY A 1 310 ? 23.189 -4.055 -29.331 1.00 93.94 310 GLY A O 1
ATOM 2214 N N . SER A 1 311 ? 21.061 -3.323 -29.035 1.00 96.25 311 SER A N 1
ATOM 2215 C CA . SER A 1 311 ? 21.042 -3.400 -27.570 1.00 96.25 311 SER A CA 1
ATOM 2216 C C . SER A 1 311 ? 20.828 -4.828 -27.072 1.00 96.25 311 SER A C 1
ATOM 2218 O O . SER A 1 311 ? 20.153 -5.630 -27.711 1.00 96.25 311 SER A O 1
ATOM 2220 N N . GLU A 1 312 ? 21.397 -5.117 -25.909 1.00 96.25 312 GLU A N 1
ATOM 2221 C CA . GLU A 1 312 ? 21.379 -6.411 -25.235 1.00 96.25 312 GLU A CA 1
ATOM 2222 C C . GLU A 1 312 ? 21.444 -6.161 -23.720 1.00 96.25 312 GLU A C 1
ATOM 2224 O O . GLU A 1 312 ? 22.524 -5.998 -23.150 1.00 96.25 312 GLU A O 1
ATOM 2229 N N . LEU A 1 313 ? 20.276 -6.052 -23.078 1.00 95.12 313 LEU A N 1
ATOM 2230 C CA . LEU A 1 313 ? 20.160 -5.857 -21.632 1.00 95.12 313 LEU A CA 1
ATOM 2231 C C . LEU A 1 313 ? 19.602 -7.108 -20.956 1.00 95.12 313 LEU A C 1
ATOM 2233 O O . LEU A 1 313 ? 18.557 -7.619 -21.357 1.00 95.12 313 LEU A O 1
ATOM 2237 N N . LEU A 1 314 ? 20.269 -7.544 -19.891 1.00 95.00 314 LEU A N 1
ATOM 2238 C CA . LEU A 1 314 ? 19.739 -8.501 -18.928 1.00 95.00 314 LEU A CA 1
ATOM 2239 C C . LEU A 1 314 ? 19.069 -7.725 -17.788 1.00 95.00 314 LEU A C 1
ATOM 2241 O O . LEU A 1 314 ? 19.717 -6.918 -17.128 1.00 95.00 314 LEU A O 1
ATOM 2245 N N . LEU A 1 315 ? 17.776 -7.955 -17.562 1.00 95.38 315 LEU A N 1
ATOM 2246 C CA . LEU A 1 315 ? 17.024 -7.347 -16.462 1.00 95.38 315 LEU A CA 1
ATOM 2247 C C . LEU A 1 315 ? 16.726 -8.421 -15.421 1.00 95.38 315 LEU A C 1
ATOM 2249 O O . LEU A 1 315 ? 16.092 -9.426 -15.748 1.00 95.38 315 LEU A O 1
ATOM 2253 N N . ALA A 1 316 ? 17.166 -8.219 -14.182 1.00 92.88 316 ALA A N 1
ATOM 2254 C CA . ALA A 1 316 ? 16.924 -9.173 -13.109 1.00 92.88 316 ALA A CA 1
ATOM 2255 C C . ALA A 1 316 ? 16.849 -8.484 -11.739 1.00 92.88 316 ALA A C 1
ATOM 2257 O O . ALA A 1 316 ? 17.519 -7.484 -11.529 1.00 92.88 316 ALA A O 1
ATOM 2258 N N . PRO A 1 317 ? 16.073 -9.009 -10.783 1.00 94.62 317 PRO A N 1
ATOM 2259 C CA . PRO A 1 317 ? 15.026 -10.004 -10.979 1.00 94.62 317 PRO A CA 1
ATOM 2260 C C . PRO A 1 317 ? 13.765 -9.370 -11.576 1.00 94.62 317 PRO A C 1
ATOM 2262 O O . PRO A 1 317 ? 13.455 -8.212 -11.324 1.00 94.62 317 PRO A O 1
ATOM 2265 N N . VAL A 1 318 ? 13.015 -10.148 -12.351 1.00 92.44 318 VAL A N 1
ATOM 2266 C CA . VAL A 1 318 ? 11.711 -9.766 -12.908 1.00 92.44 318 VAL A CA 1
ATOM 2267 C C . VAL A 1 318 ? 10.795 -10.976 -12.799 1.00 92.44 318 VAL A C 1
ATOM 2269 O O . VAL A 1 318 ? 11.251 -12.104 -12.978 1.00 92.44 318 VAL A O 1
ATOM 2272 N N . ASP A 1 319 ? 9.514 -10.739 -12.538 1.00 91.06 319 ASP A N 1
ATOM 2273 C CA . ASP A 1 319 ? 8.473 -11.745 -12.723 1.00 91.06 319 ASP A CA 1
ATOM 2274 C C . ASP A 1 319 ? 7.781 -11.501 -14.079 1.00 91.06 319 ASP A C 1
ATOM 2276 O O . ASP A 1 319 ? 7.088 -10.489 -14.239 1.00 91.06 319 ASP A O 1
ATOM 2280 N N . PRO A 1 320 ? 7.972 -12.373 -15.086 1.00 88.38 320 PRO A N 1
ATOM 2281 C CA . PRO A 1 320 ? 7.357 -12.197 -16.397 1.00 88.38 320 PRO A CA 1
ATOM 2282 C C . PRO A 1 320 ? 5.824 -12.233 -16.375 1.00 88.38 320 PRO A C 1
ATOM 2284 O O . PRO A 1 320 ? 5.198 -11.629 -17.249 1.00 88.38 320 PRO A O 1
ATOM 2287 N N . ASP A 1 321 ? 5.205 -12.915 -15.408 1.00 89.44 321 ASP A N 1
ATOM 2288 C CA . ASP A 1 321 ? 3.746 -12.983 -15.314 1.00 89.44 321 ASP A CA 1
ATOM 2289 C C . ASP A 1 321 ? 3.165 -11.628 -14.878 1.00 89.44 321 ASP A C 1
ATOM 2291 O O . ASP A 1 321 ? 2.107 -11.228 -15.365 1.00 89.44 321 ASP A O 1
ATOM 2295 N N . HIS A 1 322 ? 3.906 -10.850 -14.080 1.00 91.44 322 HIS A N 1
ATOM 2296 C CA . HIS A 1 322 ? 3.542 -9.478 -13.694 1.00 91.44 322 HIS A CA 1
ATOM 2297 C C . HIS A 1 322 ? 3.606 -8.462 -14.846 1.00 91.44 322 HIS A C 1
ATOM 2299 O O . HIS A 1 322 ? 3.118 -7.338 -14.709 1.00 91.44 322 HIS A O 1
ATOM 2305 N N . MET A 1 323 ? 4.202 -8.837 -15.980 1.00 85.94 323 MET A N 1
ATOM 2306 C CA . MET A 1 323 ? 4.314 -7.991 -17.173 1.00 85.94 323 MET A CA 1
ATOM 2307 C C . MET A 1 323 ? 3.152 -8.196 -18.157 1.00 85.94 323 MET A C 1
ATOM 2309 O O . MET A 1 323 ? 3.082 -7.508 -19.178 1.00 85.94 323 MET A O 1
ATOM 2313 N N . ARG A 1 324 ? 2.248 -9.149 -17.889 1.00 82.00 324 ARG A N 1
ATOM 2314 C CA . ARG A 1 324 ? 1.100 -9.442 -18.756 1.00 82.00 324 ARG A CA 1
ATOM 2315 C C . ARG A 1 324 ? -0.062 -8.467 -18.504 1.00 82.00 324 ARG A C 1
ATOM 2317 O O . ARG A 1 324 ? -0.220 -7.985 -17.385 1.00 82.00 324 ARG A O 1
ATOM 2324 N N . PRO A 1 325 ? -0.898 -8.179 -19.519 1.00 68.88 325 PRO A N 1
ATOM 2325 C CA . PRO A 1 325 ? -2.146 -7.444 -19.315 1.00 68.88 325 PRO A CA 1
ATOM 2326 C C . PRO A 1 325 ? -3.077 -8.201 -18.353 1.00 68.88 325 PRO A C 1
ATOM 2328 O O . PRO A 1 325 ? -3.199 -9.422 -18.469 1.00 68.88 325 PRO A O 1
ATOM 2331 N N . ALA A 1 326 ? -3.725 -7.475 -17.437 1.00 58.03 326 ALA A N 1
ATOM 2332 C CA . ALA A 1 326 ? -4.725 -7.994 -16.494 1.00 58.03 326 ALA A CA 1
ATOM 2333 C C . ALA A 1 326 ? -6.160 -7.937 -17.048 1.00 58.03 326 ALA A C 1
ATOM 2335 O O . ALA A 1 326 ? -6.425 -7.089 -17.930 1.00 58.03 326 ALA A O 1
#

Secondary structure (DSSP, 8-state):
-----------------------------PPPP---------PPPPPP-----------TT---------------EEEEEPPBPHHHHHHHHHHGGGEESEEEEES----HHHHHHHHHHHHTT-EEEEETTEEEEE-SS---SS--HHHHHH-GGGGGGHHHHHHHHSEEEEEPPPP-TT-----HHHHHHHHHTT-EEEE-SSEEEEES--B--EEE-SS--HHHHHHHHHHHTTSBSEEEEES----HHHHHHHHHHHHTT-EEE-TTSSEEEEE--S-EE--EEEPPB-HHHHHHHHHHHHTSTT-EEEEES--GGGGS--

Solvent-accessible surface area (backbone atoms only — not comparable to full-atom values): 18738 Å² total; per-residue (Å²): 141,78,85,88,85,85,79,87,84,92,84,87,86,89,85,81,93,77,89,79,84,76,83,80,79,85,82,82,85,81,81,81,9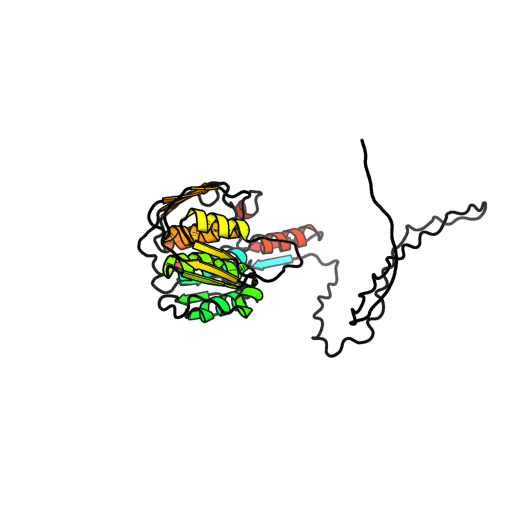2,74,93,78,85,90,82,83,93,75,86,83,77,80,91,78,86,81,85,76,81,74,86,83,81,82,75,81,85,68,74,81,81,85,75,90,86,81,84,80,96,70,54,46,73,52,77,44,79,45,50,21,20,63,71,32,38,56,52,44,58,34,50,30,49,48,16,60,34,52,25,38,37,33,45,44,50,96,44,72,65,52,57,34,45,38,49,29,44,39,46,18,42,18,50,59,49,74,55,91,35,35,32,42,27,34,25,64,57,64,75,43,53,45,41,43,47,69,37,19,34,76,27,59,71,46,47,46,39,44,28,21,36,25,43,66,66,38,30,22,39,38,34,48,46,46,90,52,96,91,52,93,76,82,62,58,66,44,55,52,48,44,40,68,23,51,29,52,71,48,81,56,99,64,29,37,38,36,34,46,69,46,37,38,35,81,37,77,46,98,55,58,42,54,69,37,41,50,24,50,55,51,22,26,36,49,13,54,52,54,23,37,38,32,44,29,31,48,50,66,44,50,33,50,40,48,52,47,44,37,63,17,63,38,49,67,45,45,65,53,36,52,45,30,39,26,37,31,40,98,67,30,39,37,35,79,42,73,41,57,51,22,58,66,59,48,50,52,54,51,50,56,35,72,74,31,79,88,34,52,70,47,74,38,64,71,62,74,76,69,70,54,91,132

pLDDT: mean 82.79, std 25.83, range [23.62, 98.88]

Nearest PDB structures (foldseek):
  6q0y-assembly1_A  TM=9.843E-01  e=2.845E-29  Clostridioides difficile 630
  6q0a-assembly1_A  TM=9.838E-01  e=2.534E-29  Clostridioides difficile 630
  6q03-assembly1_A  TM=9.844E-01  e=4.521E-29  Clostridioides difficile 630
  6wfm-assembly1_A  TM=9.387E-01  e=2.709E-24  Stenotrophomonas maltophilia K279a
  5ujs-assembly1_B  TM=9.016E-01  e=3.266E-23  Campylobacter jejuni subsp. jejuni NCTC 11168 = ATCC 700819

Organism: NCBI:txid582737